Protein AF-A0A9E3BPP9-F1 (afdb_monomer)

Secondary structure (DSSP, 8-state):
-HHHHHHTS-HHHHTTTS-HHHHHHHHHHHHHHHHHB-TTSPBPP-S------S--SS--S-TTT----TT--HHHHHHHHHHH--HHHHHHHTS--HHHHHHHHHHSS--S---S----GGGG--BS-GGGGTHHHHSPTTTSEEEEEE--SS-TTTT-EEEEETTTTEEEEE-SSEEEEEE-S---SSS--TT--S-TT-EEEEETTEEEE-------STT-HHHHHHHHSGGGSS--HHHHTTGGGGGGS-TT--TT---EEEEEEETTEEEEEEEETTEEEEEEEEE-SSEEEEEEEEEETTEEE---PPPPP-SPP-SSTT-----

pLDDT: mean 88.98, std 11.05, range [37.66, 98.69]

Solvent-accessible surface area (backbone atoms only — not comparable to full-atom values): 17920 Å² total; per-residue (Å²): 106,71,67,34,60,45,48,56,46,60,62,90,70,30,55,86,76,55,52,74,66,55,56,58,48,52,51,51,50,38,51,48,53,58,68,46,34,39,93,80,54,37,41,69,62,67,38,52,48,77,66,82,63,91,73,72,93,72,58,45,76,39,81,88,77,56,45,62,63,56,35,48,53,39,60,60,32,23,36,46,29,29,54,59,70,41,68,67,47,37,60,72,35,55,63,87,48,72,44,21,52,51,32,36,65,44,32,76,57,64,70,97,62,77,79,86,83,72,78,58,73,33,53,75,50,69,35,70,55,78,72,60,55,48,63,73,76,70,52,62,90,83,26,56,26,76,49,76,46,83,43,83,72,70,51,41,58,57,81,53,47,47,34,38,37,68,70,69,6,40,38,35,44,34,24,92,43,29,37,38,37,37,31,31,27,44,78,59,96,61,99,56,53,51,53,59,46,51,42,51,61,16,47,33,33,28,52,76,78,39,77,76,36,72,56,27,30,36,31,44,56,86,91,38,56,69,58,24,50,50,42,32,26,19,50,23,24,44,17,51,28,65,50,40,76,55,46,53,70,11,61,76,49,55,96,42,38,53,56,86,50,59,60,25,42,67,44,24,35,54,91,60,34,39,25,33,36,34,55,52,97,80,26,42,35,37,41,38,37,39,53,42,50,38,32,41,37,39,37,32,38,30,36,43,93,93,40,81,41,71,23,55,72,56,36,66,53,79,59,63,47,11,71,23,68,79,35,63,55,80,132

Structure (mmCIF, N/CA/C/O backbone):
data_AF-A0A9E3BPP9-F1
#
_entry.id   AF-A0A9E3BPP9-F1
#
loop_
_atom_site.group_PDB
_atom_site.id
_atom_site.type_symbol
_atom_site.label_atom_id
_atom_site.label_alt_id
_atom_site.label_comp_id
_atom_site.label_asym_id
_atom_site.label_entity_id
_atom_site.label_seq_id
_atom_site.pdbx_PDB_ins_code
_atom_site.Cartn_x
_atom_site.Cartn_y
_atom_site.Cartn_z
_atom_site.occupancy
_atom_site.B_iso_or_equiv
_atom_site.auth_seq_id
_atom_site.auth_comp_id
_atom_site.auth_asym_id
_atom_site.auth_atom_id
_atom_site.pdbx_PDB_model_num
ATOM 1 N N . TYR A 1 1 ? -6.318 2.440 21.864 1.00 87.88 1 TYR A N 1
ATOM 2 C CA . TYR A 1 1 ? -6.508 2.085 23.291 1.00 87.88 1 TYR A CA 1
ATOM 3 C C . TYR A 1 1 ? -5.702 2.943 24.258 1.00 87.88 1 TYR A C 1
ATOM 5 O O . TYR A 1 1 ? -6.328 3.550 25.110 1.00 87.88 1 TYR A O 1
ATOM 13 N N . ALA A 1 2 ? -4.370 3.063 24.137 1.00 88.69 2 ALA A N 1
ATOM 14 C CA . ALA A 1 2 ? -3.557 3.876 25.062 1.00 88.69 2 ALA A CA 1
ATOM 15 C C . ALA A 1 2 ? -4.094 5.308 25.267 1.00 88.69 2 ALA A C 1
ATOM 17 O O . ALA A 1 2 ? -4.287 5.740 26.397 1.00 88.69 2 ALA A O 1
ATOM 18 N N . THR A 1 3 ? -4.451 6.002 24.181 1.00 90.00 3 THR A N 1
ATOM 19 C CA . THR A 1 3 ? -5.099 7.324 24.243 1.00 90.00 3 THR A CA 1
ATOM 20 C C . THR A 1 3 ? -6.398 7.315 25.050 1.00 90.00 3 THR A C 1
ATOM 22 O O . THR A 1 3 ? -6.611 8.213 25.853 1.00 90.00 3 THR A O 1
ATOM 25 N N . ALA A 1 4 ? -7.244 6.293 24.891 1.00 89.56 4 ALA A N 1
ATOM 26 C CA . ALA A 1 4 ? -8.496 6.179 25.638 1.00 89.56 4 ALA A CA 1
ATOM 27 C C . ALA A 1 4 ? -8.250 5.988 27.145 1.00 89.56 4 ALA A C 1
ATOM 29 O O . ALA A 1 4 ? -8.942 6.596 27.951 1.00 89.56 4 ALA A O 1
ATOM 30 N N . PHE A 1 5 ? -7.232 5.207 27.529 1.00 89.38 5 PHE A N 1
ATOM 31 C CA . PHE A 1 5 ? -6.844 5.058 28.937 1.00 89.38 5 PHE A CA 1
ATOM 32 C C . PHE A 1 5 ? -6.326 6.363 29.544 1.00 89.38 5 PHE A C 1
ATOM 34 O O . PHE A 1 5 ? -6.662 6.685 30.678 1.00 89.38 5 PHE A O 1
ATOM 41 N N . VAL A 1 6 ? -5.535 7.133 28.794 1.00 90.19 6 VAL A N 1
ATOM 42 C CA . VAL A 1 6 ? -5.046 8.443 29.249 1.00 90.19 6 VAL A CA 1
ATOM 43 C C . VAL A 1 6 ? -6.203 9.441 29.386 1.00 90.19 6 VAL A C 1
ATOM 45 O O . VAL A 1 6 ? -6.259 10.170 30.370 1.00 90.19 6 VAL A O 1
ATOM 48 N N . LEU A 1 7 ? -7.165 9.428 28.459 1.00 88.19 7 LEU A N 1
ATOM 49 C CA . LEU A 1 7 ? -8.373 10.260 28.523 1.00 88.19 7 LEU A CA 1
ATOM 50 C C . LEU A 1 7 ? -9.321 9.913 29.679 1.00 88.19 7 LEU A C 1
ATOM 52 O O . LEU A 1 7 ? -10.142 10.750 30.045 1.00 88.19 7 LEU A O 1
ATOM 56 N N . ALA A 1 8 ? -9.211 8.713 30.256 1.00 87.31 8 ALA A N 1
ATOM 57 C CA . ALA A 1 8 ? -9.957 8.336 31.456 1.00 87.31 8 ALA A CA 1
ATOM 58 C C . ALA A 1 8 ? -9.444 9.050 32.726 1.00 87.31 8 ALA A C 1
ATOM 60 O O . ALA A 1 8 ? -10.091 8.998 33.773 1.00 87.31 8 ALA A O 1
ATOM 61 N N . LEU A 1 9 ? -8.282 9.714 32.660 1.00 88.00 9 LEU A N 1
ATOM 62 C CA . LEU A 1 9 ? -7.768 10.566 33.732 1.00 88.00 9 LEU A CA 1
ATOM 63 C C . LEU A 1 9 ? -8.494 11.932 33.755 1.00 88.00 9 LEU A C 1
ATOM 65 O O . LEU A 1 9 ? -9.081 12.340 32.751 1.00 88.00 9 LEU A O 1
ATOM 69 N N . PRO A 1 10 ? -8.424 12.689 34.868 1.00 88.00 10 PRO A N 1
ATOM 70 C CA . PRO A 1 10 ? -8.864 14.087 34.896 1.00 88.00 10 PRO A CA 1
ATOM 71 C C . PRO A 1 10 ? -8.172 14.944 33.823 1.00 88.00 10 PRO A C 1
ATOM 73 O O . PRO A 1 10 ? -7.025 14.677 33.454 1.00 88.00 10 PRO A O 1
ATOM 76 N N . GLU A 1 11 ? -8.851 15.981 33.326 1.00 85.44 11 GLU A N 1
ATOM 77 C CA . GLU A 1 11 ? -8.380 16.807 32.199 1.00 85.44 11 GLU A CA 1
ATOM 78 C C . GLU A 1 11 ? -7.018 17.438 32.432 1.00 85.44 11 GLU A C 1
ATOM 80 O O . GLU A 1 11 ? -6.148 17.415 31.562 1.00 85.44 11 GLU A O 1
ATOM 85 N N . GLU A 1 12 ? -6.797 17.903 33.654 1.00 89.75 12 GLU A N 1
ATOM 86 C CA . GLU A 1 12 ? -5.573 18.564 34.084 1.00 89.75 12 GLU A CA 1
ATOM 87 C C . GLU A 1 12 ? -4.362 17.621 34.010 1.00 89.75 12 GLU A C 1
ATOM 89 O O . GLU A 1 12 ? -3.217 18.072 33.981 1.00 89.75 12 GLU A O 1
ATOM 94 N N . ARG A 1 13 ? -4.602 16.301 33.987 1.00 89.06 13 ARG A N 1
ATOM 95 C CA . ARG A 1 13 ? -3.567 15.267 33.878 1.00 89.06 13 ARG A CA 1
ATOM 96 C C . ARG A 1 13 ? -3.256 14.900 32.434 1.00 89.06 13 ARG A C 1
ATOM 98 O O . ARG A 1 13 ? -2.095 14.634 32.140 1.00 89.06 13 ARG A O 1
ATOM 105 N N . TRP A 1 14 ? -4.262 14.835 31.559 1.00 88.44 14 TRP A N 1
ATOM 106 C CA . TRP A 1 14 ? -4.052 14.357 30.190 1.00 88.44 14 TRP A CA 1
ATOM 107 C C . TRP A 1 14 ? -3.830 15.465 29.168 1.00 88.44 14 TRP A C 1
ATOM 109 O O . TRP A 1 14 ? -3.103 15.224 28.206 1.00 88.44 14 TRP A O 1
ATOM 119 N N . ALA A 1 15 ? -4.403 16.659 29.349 1.00 85.44 15 ALA A N 1
ATOM 120 C CA . ALA A 1 15 ? -4.298 17.740 28.366 1.00 85.44 15 ALA A CA 1
ATOM 121 C C . ALA A 1 15 ? -2.839 18.107 28.013 1.00 85.44 15 ALA A C 1
ATOM 123 O O . ALA A 1 15 ? -2.552 18.293 26.832 1.00 85.44 15 ALA A O 1
ATOM 124 N N . PRO A 1 16 ? -1.877 18.112 28.963 1.00 89.75 16 PRO A N 1
ATOM 125 C CA . PRO A 1 16 ? -0.465 18.334 28.637 1.00 89.75 16 PRO A CA 1
ATOM 126 C C . PRO A 1 16 ? 0.209 17.172 27.887 1.00 89.75 16 PRO A C 1
ATOM 128 O O . PRO A 1 16 ? 1.272 17.361 27.302 1.00 89.75 16 PRO A O 1
ATOM 131 N N . LEU A 1 17 ? -0.361 15.962 27.943 1.00 89.56 17 LEU A N 1
ATOM 132 C CA . LEU A 1 17 ? 0.211 14.741 27.361 1.00 89.56 17 LEU A CA 1
ATOM 133 C C . LEU A 1 17 ? -0.274 14.483 25.930 1.00 89.56 17 LEU A C 1
ATOM 135 O O . LEU A 1 17 ? 0.426 13.832 25.158 1.00 89.56 17 LEU A O 1
ATOM 139 N N . LEU A 1 18 ? -1.483 14.943 25.597 1.00 89.12 18 LEU A N 1
ATOM 140 C CA . LEU A 1 18 ? -2.158 14.667 24.329 1.00 89.12 18 LEU A CA 1
ATOM 141 C C . LEU A 1 18 ? -2.570 15.984 23.657 1.00 89.12 18 LEU A C 1
ATOM 143 O O . LEU A 1 18 ? -3.708 16.428 23.829 1.00 89.12 18 LEU A O 1
ATOM 147 N N . PRO A 1 19 ? -1.665 16.620 22.895 1.00 85.88 19 PRO A N 1
ATOM 148 C CA . PRO A 1 19 ? -1.984 17.855 22.191 1.00 85.88 19 PRO A CA 1
ATOM 149 C 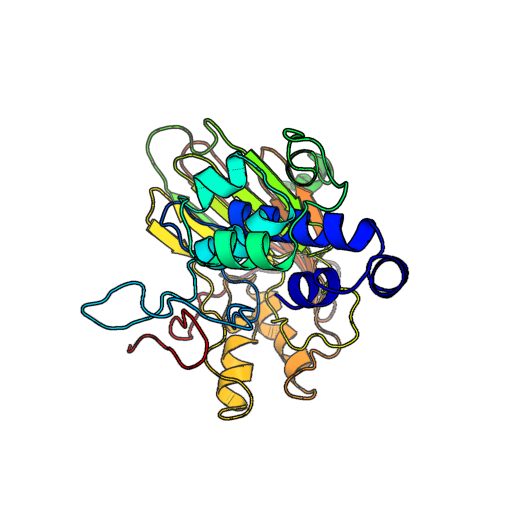C . PRO A 1 19 ? -3.010 17.602 21.062 1.00 85.88 19 PRO A C 1
ATOM 151 O O . PRO A 1 19 ? -3.153 16.461 20.613 1.00 85.88 19 PRO A O 1
ATOM 154 N N . PRO A 1 20 ? -3.732 18.624 20.565 1.00 82.12 20 PRO A N 1
ATOM 155 C CA . PRO A 1 20 ? -4.762 18.458 19.529 1.00 82.12 20 PRO A CA 1
ATOM 156 C C . PRO A 1 20 ? -4.296 17.701 18.272 1.00 82.12 20 PRO A C 1
ATOM 158 O O . PRO A 1 20 ? -5.045 16.912 17.690 1.00 82.12 20 PRO A O 1
ATOM 161 N N . GLU A 1 21 ? -3.037 17.879 17.880 1.00 84.69 21 GLU A N 1
ATOM 162 C CA . GLU A 1 21 ? -2.401 17.234 16.729 1.00 84.69 21 GLU A CA 1
ATOM 163 C C . GLU A 1 21 ? -2.373 15.705 16.857 1.00 84.69 21 GLU A C 1
ATOM 165 O O . GLU A 1 21 ? -2.438 15.002 15.844 1.00 84.69 21 GLU A O 1
ATOM 170 N N . HIS A 1 22 ? -2.336 15.186 18.091 1.00 87.44 22 HIS A N 1
ATOM 171 C CA . HIS A 1 22 ? -2.421 13.755 18.386 1.00 87.44 22 HIS A CA 1
ATOM 172 C C . HIS A 1 22 ? -3.741 13.167 17.881 1.00 87.44 22 HIS A C 1
ATOM 174 O O . HIS A 1 22 ? -3.757 12.139 17.205 1.00 87.44 22 HIS A O 1
ATOM 180 N N . PHE A 1 23 ? -4.862 13.841 18.147 1.00 85.31 23 PHE A N 1
ATOM 181 C CA . PHE A 1 23 ? -6.183 13.391 17.702 1.00 85.31 23 PHE A CA 1
ATOM 182 C C . PHE A 1 23 ? -6.334 13.488 16.183 1.00 85.31 23 PHE A C 1
ATOM 184 O O . PHE A 1 23 ? -6.826 12.549 15.561 1.00 85.31 23 PHE A O 1
ATOM 191 N N . ALA A 1 24 ? -5.810 14.555 15.572 1.00 84.19 24 ALA A N 1
ATOM 192 C CA . ALA A 1 24 ? -5.760 14.682 14.115 1.00 84.19 24 ALA A CA 1
ATOM 193 C C . ALA A 1 24 ? -4.885 13.594 13.457 1.00 84.19 24 ALA A C 1
ATOM 195 O O . ALA A 1 24 ? -5.100 13.210 12.307 1.00 84.19 24 ALA A O 1
ATOM 196 N N . GLN A 1 25 ? -3.863 13.083 14.149 1.00 86.94 25 GLN A N 1
ATOM 197 C CA . GLN A 1 25 ? -3.091 11.934 13.679 1.00 86.94 25 GLN A CA 1
ATOM 198 C C . GLN A 1 25 ? -3.889 10.629 13.785 1.00 86.94 25 GLN A C 1
ATOM 200 O O . GLN A 1 25 ? -3.907 9.872 12.818 1.00 86.94 25 GLN A O 1
ATOM 205 N N . LEU A 1 26 ? -4.590 10.388 14.898 1.00 89.12 26 LEU A N 1
ATOM 206 C CA . LEU A 1 26 ? -5.455 9.211 15.062 1.00 89.12 26 LEU A CA 1
ATOM 207 C C . LEU A 1 26 ? -6.587 9.165 14.029 1.00 89.12 26 LEU A C 1
ATOM 209 O O . LEU A 1 26 ? -6.892 8.102 13.491 1.00 89.12 26 LEU A O 1
ATOM 213 N N . GLU A 1 27 ? -7.178 10.314 13.714 1.00 87.81 27 GLU A N 1
ATOM 214 C CA . GLU A 1 27 ? -8.174 10.424 12.652 1.00 87.81 27 GLU A CA 1
ATOM 215 C C . GLU A 1 27 ? -7.579 10.049 11.288 1.00 87.81 27 GLU A C 1
ATOM 217 O O . GLU A 1 27 ? -8.109 9.181 10.597 1.00 87.81 27 GLU A O 1
ATOM 222 N N . ARG A 1 28 ? -6.412 10.609 10.939 1.00 87.94 28 ARG A N 1
ATOM 223 C CA . ARG A 1 28 ? -5.696 10.261 9.698 1.00 87.94 28 ARG A CA 1
ATOM 224 C C . ARG A 1 28 ? -5.299 8.786 9.628 1.00 87.94 28 ARG A C 1
ATOM 226 O O . ARG A 1 28 ? -5.265 8.228 8.534 1.00 87.94 28 ARG A O 1
ATOM 233 N N . MET A 1 29 ? -5.010 8.148 10.764 1.00 90.50 29 MET A N 1
ATOM 234 C CA . MET A 1 29 ? -4.764 6.703 10.825 1.00 90.50 29 MET A CA 1
ATOM 235 C C . MET A 1 29 ? -6.021 5.905 10.458 1.00 90.50 29 MET A C 1
ATOM 237 O O . MET A 1 29 ? -5.920 4.957 9.683 1.00 90.50 29 MET A O 1
ATOM 241 N N . ALA A 1 30 ? -7.197 6.300 10.960 1.00 91.81 30 ALA A N 1
ATOM 242 C CA . ALA A 1 30 ? -8.461 5.655 10.599 1.00 91.81 30 ALA A CA 1
ATOM 243 C C . ALA A 1 30 ? -8.764 5.830 9.104 1.00 91.81 30 ALA A C 1
ATOM 245 O O . ALA A 1 30 ? -9.095 4.862 8.424 1.00 91.81 30 ALA A O 1
ATOM 246 N N . GLU A 1 31 ? -8.581 7.043 8.578 1.00 92.50 31 GLU A N 1
ATOM 247 C CA . GLU A 1 31 ? -8.741 7.328 7.149 1.00 92.50 31 GLU A CA 1
ATOM 248 C C . GLU A 1 31 ? -7.800 6.484 6.288 1.00 92.50 31 GLU A C 1
ATOM 250 O O . GLU A 1 31 ? -8.242 5.888 5.309 1.00 92.50 31 GLU A O 1
ATOM 255 N N . LEU A 1 32 ? -6.518 6.391 6.662 1.00 93.25 32 LEU A N 1
ATOM 256 C CA . LEU A 1 32 ? -5.551 5.550 5.959 1.00 93.25 32 LEU A CA 1
ATOM 257 C C . LEU A 1 32 ? -6.037 4.103 5.896 1.00 93.25 32 LEU A C 1
ATOM 259 O O . LEU A 1 32 ? -6.110 3.562 4.798 1.00 93.25 32 LEU A O 1
ATOM 263 N N . MET A 1 33 ? -6.435 3.514 7.031 1.00 94.31 33 MET A N 1
ATOM 264 C CA . MET A 1 33 ? -6.959 2.143 7.086 1.00 94.31 33 MET A CA 1
ATOM 265 C C . MET A 1 33 ? -8.157 1.948 6.148 1.00 94.31 33 MET A C 1
ATOM 267 O O . MET A 1 33 ? -8.190 0.977 5.393 1.00 94.31 33 MET A O 1
ATOM 271 N N . VAL A 1 34 ? -9.109 2.886 6.132 1.00 94.62 34 VAL A N 1
ATOM 272 C CA . VAL A 1 34 ? -10.255 2.848 5.207 1.00 94.62 34 VAL A CA 1
ATOM 273 C C . VAL A 1 34 ? -9.789 2.904 3.754 1.00 94.62 34 VAL A C 1
ATOM 275 O O . VAL A 1 34 ? -10.240 2.108 2.927 1.00 94.62 34 VAL A O 1
ATOM 278 N N . HIS A 1 35 ? -8.883 3.827 3.425 1.00 95.38 35 HIS A N 1
ATOM 279 C CA . HIS A 1 35 ? -8.442 4.049 2.053 1.00 95.38 35 HIS A CA 1
ATOM 280 C C . HIS A 1 35 ? -7.623 2.884 1.510 1.00 95.38 35 HIS A C 1
ATOM 282 O O . HIS A 1 35 ? -7.839 2.527 0.356 1.00 95.38 35 HIS A O 1
ATOM 288 N N . VAL A 1 36 ? -6.784 2.240 2.324 1.00 95.12 36 VAL A N 1
ATOM 289 C CA . VAL A 1 36 ? -5.995 1.064 1.913 1.00 95.12 36 VAL A CA 1
ATOM 290 C C . VAL A 1 36 ? -6.775 -0.252 1.971 1.00 95.12 36 VAL A C 1
ATOM 292 O O . VAL A 1 36 ? -6.245 -1.295 1.600 1.00 95.12 36 VAL A O 1
ATOM 295 N N . THR A 1 37 ? -8.032 -0.232 2.421 1.00 95.00 37 THR A N 1
ATOM 296 C CA . THR A 1 37 ? -8.889 -1.423 2.413 1.00 95.00 37 THR A CA 1
ATOM 297 C C . THR A 1 37 ? -9.403 -1.711 1.009 1.00 95.00 37 THR A C 1
ATOM 299 O O . THR A 1 37 ? -10.113 -0.897 0.411 1.00 95.00 37 THR A O 1
ATOM 302 N N . ARG A 1 38 ? -9.067 -2.893 0.493 1.00 93.69 38 ARG A N 1
ATOM 303 C CA . ARG A 1 38 ? -9.512 -3.403 -0.806 1.00 93.69 38 ARG A CA 1
ATOM 304 C C . ARG A 1 38 ? -11.020 -3.713 -0.769 1.00 93.69 38 ARG A C 1
ATOM 306 O O . ARG A 1 38 ? -11.577 -3.898 0.315 1.00 93.69 38 ARG A O 1
ATOM 313 N N . PRO A 1 39 ? -11.709 -3.837 -1.920 1.00 87.00 39 PRO A N 1
ATOM 314 C CA . PRO A 1 39 ? -13.137 -4.181 -1.955 1.00 87.00 39 PRO A CA 1
ATOM 315 C C . PRO A 1 39 ? -13.510 -5.461 -1.185 1.00 87.00 39 PRO A C 1
ATOM 317 O O . PRO A 1 39 ? -14.603 -5.541 -0.634 1.00 87.00 39 PRO A O 1
ATOM 320 N N . GLY A 1 40 ? -12.592 -6.430 -1.084 1.00 85.38 40 GLY A N 1
ATOM 321 C CA . GLY A 1 40 ? -12.771 -7.656 -0.294 1.00 85.38 40 GLY A CA 1
ATOM 322 C C . GLY A 1 40 ? -12.723 -7.468 1.231 1.00 85.38 40 GLY A C 1
ATOM 323 O O . GLY A 1 40 ? -12.830 -8.447 1.961 1.00 85.38 40 GLY A O 1
ATOM 324 N N . GLY A 1 41 ? -12.537 -6.241 1.730 1.00 90.12 41 GLY A N 1
ATOM 325 C CA . GLY A 1 41 ? -12.511 -5.919 3.162 1.00 90.12 41 GLY A CA 1
ATOM 326 C C . GLY A 1 41 ? -11.157 -6.116 3.849 1.00 90.12 41 GLY A C 1
ATOM 327 O O . GLY A 1 41 ? -11.021 -5.756 5.016 1.00 90.12 41 GLY A O 1
ATOM 328 N N . ARG A 1 42 ? -10.156 -6.639 3.131 1.00 92.19 42 ARG A N 1
ATOM 329 C CA . ARG A 1 42 ? -8.771 -6.761 3.602 1.00 92.19 42 ARG A CA 1
ATOM 330 C C . ARG A 1 42 ? -7.939 -5.553 3.188 1.00 92.19 42 ARG A C 1
ATOM 332 O O . ARG A 1 42 ? -8.070 -5.065 2.066 1.00 92.19 42 ARG A O 1
ATOM 339 N N . MET A 1 43 ? -7.092 -5.067 4.084 1.00 93.81 43 MET A N 1
ATOM 340 C CA . MET A 1 43 ? -6.142 -3.995 3.800 1.00 93.81 43 MET A CA 1
ATOM 341 C C . MET A 1 43 ? -4.983 -4.467 2.925 1.00 93.81 43 MET A C 1
ATOM 343 O O . MET A 1 43 ? -4.545 -5.613 3.021 1.00 93.81 43 MET A O 1
ATOM 347 N N . ALA A 1 44 ? -4.483 -3.550 2.101 1.00 93.88 44 ALA A N 1
ATOM 348 C CA . ALA A 1 44 ? -3.162 -3.654 1.503 1.00 93.88 44 ALA A CA 1
ATOM 349 C C . ALA A 1 44 ? -2.083 -3.827 2.578 1.00 93.88 44 ALA A C 1
ATOM 351 O O . ALA A 1 44 ? -2.184 -3.221 3.651 1.00 93.88 44 ALA A O 1
ATOM 352 N N . GLN A 1 45 ? -1.055 -4.626 2.290 1.00 92.44 45 GLN A N 1
ATOM 353 C CA . GLN A 1 45 ? 0.100 -4.758 3.172 1.00 92.44 45 GLN A CA 1
ATOM 354 C C . GLN A 1 45 ? 1.199 -3.799 2.711 1.00 92.44 45 GLN A C 1
ATOM 356 O O . GLN A 1 45 ? 1.425 -3.604 1.520 1.00 92.44 45 GLN A O 1
ATOM 361 N N . VAL A 1 46 ? 1.845 -3.146 3.674 1.00 90.31 46 VAL A N 1
ATOM 362 C CA . VAL A 1 46 ? 2.975 -2.243 3.442 1.00 90.31 46 VAL A CA 1
ATOM 363 C C . VAL A 1 46 ? 3.968 -2.488 4.557 1.00 90.31 46 VAL A C 1
ATOM 365 O O . VAL A 1 46 ? 3.639 -2.252 5.721 1.00 90.31 46 VAL A O 1
ATOM 368 N N . GLY A 1 47 ? 5.167 -2.939 4.198 1.00 89.50 47 GLY A N 1
ATOM 369 C CA . GLY A 1 47 ? 6.145 -3.404 5.168 1.00 89.50 47 GLY A CA 1
ATOM 370 C C . GLY A 1 47 ? 5.550 -4.420 6.143 1.00 89.50 47 GLY A C 1
ATOM 371 O O . GLY A 1 47 ? 4.848 -5.355 5.750 1.00 89.50 47 GLY A O 1
ATOM 372 N N . ASP A 1 48 ? 5.810 -4.203 7.430 1.00 88.38 48 ASP A N 1
ATOM 373 C CA . ASP A 1 48 ? 5.368 -5.123 8.459 1.00 88.38 48 ASP A CA 1
ATOM 374 C C . ASP A 1 48 ? 3.884 -4.968 8.849 1.00 88.38 48 ASP A C 1
ATOM 376 O O . ASP A 1 48 ? 3.425 -3.865 9.153 1.00 88.38 48 ASP A O 1
ATOM 380 N N . ASN A 1 49 ? 3.152 -6.087 8.952 1.00 84.38 49 ASN A N 1
ATOM 381 C CA . ASN A 1 49 ? 1.789 -6.112 9.498 1.00 84.38 49 ASN A CA 1
ATOM 382 C C . ASN A 1 49 ? 1.657 -7.026 10.728 1.00 84.38 49 ASN A C 1
ATOM 384 O O . ASN A 1 49 ? 1.492 -8.245 10.636 1.00 84.38 49 ASN A O 1
ATOM 388 N N . ASP A 1 50 ? 1.652 -6.402 11.902 1.00 77.69 50 ASP A N 1
ATOM 389 C CA . ASP A 1 50 ? 1.410 -7.035 13.200 1.00 77.69 50 ASP A CA 1
ATOM 390 C C . ASP A 1 50 ? 0.025 -6.693 13.783 1.00 77.69 50 ASP A C 1
ATOM 392 O O . ASP A 1 50 ? -0.231 -6.891 14.975 1.00 77.69 50 ASP A O 1
ATOM 396 N N . SER A 1 51 ? -0.896 -6.201 12.944 1.00 76.75 51 SER A N 1
ATOM 397 C CA . SER A 1 51 ? -2.215 -5.629 13.260 1.00 76.75 51 SER A CA 1
ATOM 398 C C . SER A 1 51 ? -2.211 -4.324 14.072 1.00 76.75 51 SER A C 1
ATOM 400 O O . SER A 1 51 ? -3.238 -3.644 14.114 1.00 76.75 51 SER A O 1
ATOM 402 N N . GLY A 1 52 ? -1.118 -3.973 14.764 1.00 76.25 52 GLY A N 1
ATOM 403 C CA . GLY A 1 52 ? -1.047 -2.818 15.670 1.00 76.25 52 GLY A CA 1
ATOM 404 C C . GLY A 1 52 ? -2.055 -2.829 16.837 1.00 76.25 52 GLY A C 1
ATOM 405 O O . GLY A 1 52 ? -2.190 -1.834 17.558 1.00 76.25 52 GLY A O 1
ATOM 406 N N . ARG A 1 53 ? -2.802 -3.926 17.041 1.00 80.06 53 ARG A N 1
ATOM 407 C CA . ARG A 1 53 ? -3.862 -4.024 18.055 1.00 80.06 53 ARG A CA 1
ATOM 408 C C . ARG A 1 53 ? -3.287 -4.427 19.408 1.00 80.06 53 ARG A C 1
ATOM 410 O O . ARG A 1 53 ? -2.949 -5.584 19.626 1.00 80.06 53 ARG A O 1
ATOM 417 N N . PHE A 1 54 ? -3.264 -3.478 20.346 1.00 76.25 54 PHE A N 1
ATOM 418 C CA . PHE A 1 54 ? -2.852 -3.733 21.734 1.00 76.25 54 PHE A CA 1
ATOM 419 C C . PHE A 1 54 ? -3.783 -4.707 22.476 1.00 76.25 54 PHE A C 1
ATOM 421 O O . PHE A 1 54 ? -3.318 -5.552 23.232 1.00 76.25 54 PHE A O 1
ATOM 428 N N . LEU A 1 55 ? -5.098 -4.590 22.264 1.00 80.31 55 LEU A N 1
ATOM 429 C CA . LEU A 1 55 ? -6.114 -5.437 22.886 1.00 80.31 55 LEU A CA 1
ATOM 430 C C . LEU A 1 55 ? -7.073 -5.944 21.806 1.00 80.31 55 LEU A C 1
ATOM 432 O O . LEU A 1 55 ? -7.607 -5.144 21.041 1.00 80.31 55 LEU A O 1
ATOM 436 N N . LYS A 1 56 ? -7.294 -7.261 21.756 1.00 83.75 56 LYS A N 1
ATOM 437 C CA . LYS A 1 56 ? -8.253 -7.913 20.853 1.00 83.75 56 LYS A CA 1
ATOM 438 C C . LYS A 1 56 ? -9.420 -8.435 21.688 1.00 83.75 56 LYS A C 1
ATOM 440 O O . LYS A 1 56 ? -9.273 -9.432 22.387 1.00 83.75 56 LYS A O 1
ATOM 445 N N . LEU A 1 57 ? -10.546 -7.723 21.659 1.00 83.44 57 LEU A N 1
ATOM 446 C CA . LEU A 1 57 ? -11.729 -8.047 22.470 1.00 83.44 57 LEU A CA 1
ATOM 447 C C . LEU A 1 57 ? -12.512 -9.221 21.880 1.00 83.44 57 LEU A C 1
ATOM 449 O O . LEU A 1 57 ? -12.984 -10.081 22.619 1.00 83.44 57 LEU A O 1
ATOM 453 N N . LEU A 1 58 ? -12.599 -9.266 20.549 1.00 79.38 58 LEU A N 1
ATOM 454 C CA . LEU A 1 58 ? -13.208 -10.345 19.777 1.00 79.38 58 LEU A CA 1
ATOM 455 C C . LEU A 1 58 ? -12.203 -10.852 18.721 1.00 79.38 58 LEU A C 1
ATOM 457 O O . LEU A 1 58 ? -12.299 -10.482 17.553 1.00 79.38 58 LEU A O 1
ATOM 461 N N . PRO A 1 59 ? -11.187 -11.643 19.123 1.00 67.50 59 PRO A N 1
ATOM 462 C CA . PRO A 1 59 ? -10.126 -12.082 18.216 1.00 67.50 59 PRO A CA 1
ATOM 463 C C . PRO A 1 59 ? -10.595 -12.963 17.039 1.00 67.50 59 PRO A C 1
ATOM 465 O O . PRO A 1 59 ? -10.171 -12.689 15.914 1.00 67.50 59 PRO A O 1
ATOM 468 N N . PRO A 1 60 ? -11.444 -13.995 17.231 1.00 67.31 60 PRO A N 1
ATOM 469 C CA . PRO A 1 60 ? -11.922 -14.801 16.118 1.00 67.31 60 PRO A CA 1
ATOM 470 C C . PRO A 1 60 ? -13.056 -14.086 15.383 1.00 67.31 60 PRO A C 1
ATOM 472 O O . PRO A 1 60 ? -14.072 -13.718 15.975 1.00 67.31 60 PRO A O 1
ATOM 475 N N . ARG A 1 61 ? -12.893 -13.925 14.069 1.00 67.00 61 ARG A N 1
ATOM 476 C CA . ARG A 1 61 ? -13.964 -13.438 13.184 1.00 67.00 61 ARG A CA 1
ATOM 477 C C . ARG A 1 61 ? -14.891 -14.561 12.755 1.00 67.00 61 ARG A C 1
ATOM 479 O O . ARG A 1 61 ? -16.090 -14.351 12.597 1.00 67.00 61 ARG A O 1
ATOM 486 N N . ASP A 1 62 ? -14.318 -15.741 12.586 1.00 70.94 62 ASP A N 1
ATOM 487 C CA . ASP A 1 62 ? -15.030 -16.962 12.286 1.00 70.94 62 ASP A CA 1
ATOM 488 C C . ASP A 1 62 ? -15.047 -17.834 13.542 1.00 70.94 62 ASP A C 1
ATOM 490 O O . ASP A 1 62 ? -14.024 -18.358 13.975 1.00 70.94 62 ASP A O 1
ATOM 494 N N . LEU A 1 63 ? -16.225 -17.972 14.148 1.00 75.38 63 LEU A N 1
ATOM 495 C CA . LEU A 1 63 ? -16.402 -18.783 15.352 1.00 75.38 63 LEU A CA 1
ATOM 496 C C . LEU A 1 63 ? -16.265 -20.289 15.079 1.00 75.38 63 LEU A C 1
ATOM 498 O O . LEU A 1 63 ? -16.146 -21.057 16.030 1.00 75.38 63 LEU A O 1
ATOM 502 N N . SER A 1 64 ? -16.281 -20.714 13.811 1.00 76.75 64 SER A N 1
ATOM 503 C CA . SER A 1 64 ? -16.112 -22.118 13.434 1.00 76.75 64 SER A CA 1
ATOM 504 C C . SER A 1 64 ? -14.643 -22.539 13.368 1.00 76.75 64 SER A C 1
ATOM 506 O O . SER A 1 64 ? -14.309 -23.648 13.779 1.00 76.75 64 SER A O 1
ATOM 508 N N . THR A 1 65 ? -13.759 -21.648 12.914 1.00 79.31 65 THR A N 1
ATOM 509 C CA . THR A 1 65 ? -12.309 -21.896 12.829 1.00 79.31 65 THR A CA 1
ATOM 510 C C . THR A 1 65 ? -11.533 -21.266 13.982 1.00 79.31 65 THR A C 1
ATOM 512 O O . THR A 1 65 ? -10.390 -21.636 14.238 1.00 79.31 65 THR A O 1
ATOM 515 N N . LEU A 1 66 ? -12.159 -20.324 14.696 1.00 80.50 66 LE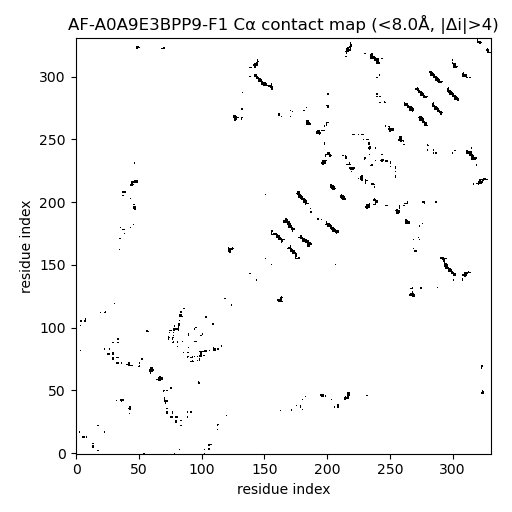U A N 1
ATOM 516 C CA . LEU A 1 66 ? -11.534 -19.452 15.691 1.00 80.50 66 LEU A CA 1
ATOM 517 C C . LEU A 1 66 ? -10.339 -18.668 15.133 1.00 80.50 66 LEU A C 1
ATOM 519 O O . LEU A 1 66 ? -9.483 -18.198 15.886 1.00 80.50 66 LEU A O 1
ATOM 523 N N . GLU A 1 67 ? -10.287 -18.499 13.811 1.00 80.62 67 GLU A N 1
ATOM 524 C CA . GLU A 1 67 ? -9.214 -17.772 13.164 1.00 80.62 67 GLU A CA 1
ATOM 525 C C . GLU A 1 67 ? -9.472 -16.265 13.137 1.00 80.62 67 GLU A C 1
ATOM 527 O O . GLU A 1 67 ? -10.573 -15.761 12.887 1.00 80.62 67 GLU A O 1
ATOM 532 N N . GLU A 1 68 ? -8.393 -15.529 13.377 1.00 82.25 68 GLU A N 1
ATOM 533 C CA . GLU A 1 68 ? -8.320 -14.094 13.155 1.00 82.25 68 GLU A CA 1
ATOM 534 C C . GLU A 1 68 ? -7.975 -13.789 11.689 1.00 82.25 68 GLU A C 1
ATOM 536 O O . GLU A 1 68 ? -7.034 -14.374 11.130 1.00 82.25 68 GLU A O 1
ATOM 541 N N . ASP A 1 69 ? -8.682 -12.814 11.111 1.00 87.31 69 ASP A N 1
ATOM 542 C CA . ASP A 1 69 ? -8.277 -12.133 9.880 1.00 87.31 69 ASP A CA 1
ATOM 543 C C . ASP A 1 69 ? -7.475 -10.873 10.238 1.00 87.31 69 ASP A C 1
ATOM 545 O O . ASP A 1 69 ? -8.027 -9.854 10.654 1.00 87.31 69 ASP A O 1
ATOM 549 N N . PHE A 1 70 ? -6.152 -10.969 10.120 1.00 88.38 70 PHE A N 1
ATOM 550 C CA . PHE A 1 70 ? -5.207 -9.910 10.489 1.00 88.38 70 PHE A CA 1
ATOM 551 C C . PHE A 1 70 ? -5.250 -8.714 9.534 1.00 88.38 70 PHE A C 1
ATOM 553 O O . PHE A 1 70 ? -4.785 -7.632 9.891 1.00 88.38 70 PHE A O 1
ATOM 560 N N . LEU A 1 71 ? -5.811 -8.901 8.336 1.00 91.31 71 LEU A N 1
ATOM 561 C CA . LEU A 1 71 ? -5.931 -7.855 7.330 1.00 91.31 71 LEU A CA 1
ATOM 562 C C . LEU A 1 71 ? -7.280 -7.138 7.393 1.00 91.31 71 LEU A C 1
ATOM 564 O O . LEU A 1 71 ? -7.503 -6.237 6.596 1.00 91.31 71 LEU A O 1
ATOM 568 N N . ASP A 1 72 ? -8.188 -7.506 8.299 1.00 91.38 72 ASP A N 1
ATOM 569 C CA . ASP A 1 72 ? -9.454 -6.796 8.498 1.00 91.38 72 ASP A CA 1
ATOM 570 C C . ASP A 1 72 ? -9.271 -5.640 9.501 1.00 91.38 72 ASP A C 1
ATOM 572 O O . ASP A 1 72 ? -9.165 -5.876 10.711 1.00 91.38 72 ASP A O 1
ATOM 576 N N . PRO A 1 73 ? -9.285 -4.369 9.055 1.00 92.50 73 PRO A N 1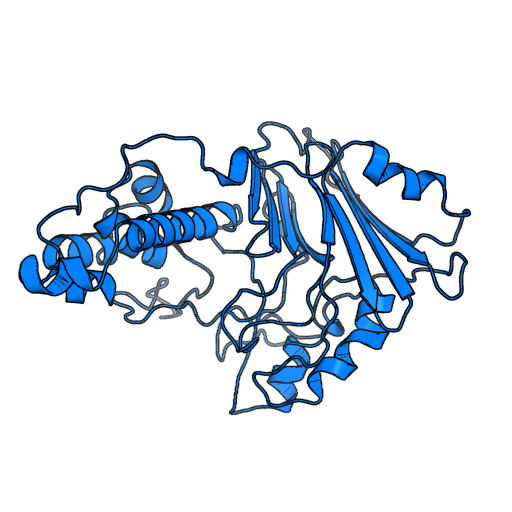
ATOM 577 C CA . PRO A 1 73 ? -9.016 -3.246 9.939 1.00 92.50 73 PRO A CA 1
ATOM 578 C C . PRO A 1 73 ? -10.268 -2.746 10.669 1.00 92.50 73 PRO A C 1
ATOM 580 O O . PRO A 1 73 ? -10.170 -1.782 11.428 1.00 92.50 73 PRO A O 1
ATOM 583 N N . ARG A 1 74 ? -11.455 -3.338 10.459 1.00 92.62 74 ARG A N 1
ATOM 584 C CA . ARG A 1 74 ? -12.727 -2.771 10.954 1.00 92.62 74 ARG A CA 1
ATOM 585 C C . ARG A 1 74 ? -12.772 -2.615 12.471 1.00 92.62 74 ARG A C 1
ATOM 587 O O . ARG A 1 74 ? -13.351 -1.646 12.948 1.00 92.62 74 ARG A O 1
ATOM 594 N N . ASP A 1 75 ? -12.129 -3.507 13.222 1.00 91.38 75 ASP A N 1
ATOM 595 C CA . ASP A 1 75 ? -12.064 -3.400 14.689 1.00 91.38 75 ASP A CA 1
ATOM 596 C C . ASP A 1 75 ? -11.138 -2.248 15.120 1.00 91.38 75 ASP A C 1
ATOM 598 O O . ASP A 1 75 ? -11.449 -1.502 16.048 1.00 91.38 75 ASP A O 1
ATOM 602 N N . SER A 1 76 ? -10.027 -2.044 14.404 1.00 92.12 76 SER A N 1
ATOM 603 C CA . SER A 1 76 ? -9.123 -0.907 14.621 1.00 92.12 76 SER A CA 1
ATOM 604 C C . SER A 1 76 ? -9.802 0.419 14.270 1.00 92.12 76 SER A C 1
ATOM 606 O O . SER A 1 76 ? -9.718 1.375 15.044 1.00 92.12 76 SER A O 1
ATOM 608 N N . VAL A 1 77 ? -10.533 0.470 13.150 1.00 93.88 77 VAL A N 1
ATOM 609 C CA . VAL A 1 77 ? -11.322 1.646 12.755 1.00 93.88 77 VAL A CA 1
ATOM 610 C C . VAL A 1 77 ? -12.437 1.918 13.763 1.00 93.88 77 VAL A C 1
ATOM 612 O O . VAL A 1 77 ? -12.614 3.067 14.148 1.00 93.88 77 VAL A O 1
ATOM 615 N N . ALA A 1 78 ? -13.130 0.894 14.268 1.00 93.19 78 ALA A N 1
ATOM 616 C CA . ALA A 1 78 ? -14.129 1.043 15.328 1.00 93.19 78 ALA A CA 1
ATOM 617 C C . ALA A 1 78 ? -13.534 1.609 16.627 1.00 93.19 78 ALA A C 1
ATOM 619 O O . ALA A 1 78 ? -14.069 2.563 17.195 1.00 93.19 78 ALA A O 1
ATOM 620 N N . ALA A 1 79 ? -12.382 1.093 17.068 1.00 92.44 79 ALA A N 1
ATOM 621 C CA . ALA A 1 79 ? -11.686 1.618 18.241 1.00 92.44 79 ALA A CA 1
ATOM 622 C C . ALA A 1 79 ? -11.306 3.102 18.068 1.00 92.44 79 ALA A C 1
ATOM 624 O O . ALA A 1 79 ? -11.475 3.896 18.994 1.00 92.44 79 ALA A O 1
ATOM 625 N N . LEU A 1 80 ? -10.810 3.494 16.889 1.00 92.00 80 LEU A N 1
ATOM 626 C CA . LEU A 1 80 ? -10.515 4.896 16.569 1.00 92.00 80 LEU A CA 1
ATOM 627 C C . LEU A 1 80 ? -11.799 5.734 16.509 1.00 92.00 80 LEU A C 1
ATOM 629 O O . LEU A 1 80 ? -11.839 6.844 17.042 1.00 92.00 80 LEU A O 1
ATOM 633 N N . ASN A 1 81 ? -12.873 5.188 15.939 1.00 91.19 81 ASN A N 1
ATOM 634 C CA . ASN A 1 81 ? -14.155 5.869 15.826 1.00 91.19 81 ASN A CA 1
ATOM 635 C C . ASN A 1 81 ? -14.848 6.091 17.176 1.00 91.19 81 ASN A C 1
ATOM 637 O O . ASN A 1 81 ? -15.588 7.061 17.338 1.00 91.19 81 ASN A O 1
ATOM 641 N N . GLY A 1 82 ? -14.564 5.265 18.185 1.00 90.44 82 GLY A N 1
ATOM 642 C CA . GLY A 1 82 ? -14.975 5.541 19.562 1.00 90.44 82 GLY A CA 1
ATOM 643 C C . GLY A 1 82 ? -14.457 6.890 20.089 1.00 90.44 82 GLY A C 1
ATOM 644 O O . GLY A 1 82 ? -15.137 7.524 20.899 1.00 90.44 82 GLY A O 1
ATOM 645 N N . LEU A 1 83 ? -13.301 7.356 19.587 1.00 88.00 83 LEU A N 1
ATOM 646 C CA . LEU A 1 83 ? -12.712 8.660 19.914 1.00 88.00 83 LEU A CA 1
ATOM 647 C C . LEU A 1 83 ? -13.292 9.793 19.057 1.00 88.00 83 LEU A C 1
ATOM 649 O O . LEU A 1 83 ? -13.713 10.805 19.613 1.00 88.00 83 LEU A O 1
ATOM 653 N N . VAL A 1 84 ? -13.305 9.626 17.728 1.00 85.94 84 VAL A N 1
ATOM 654 C CA . VAL A 1 84 ? -13.610 10.718 16.773 1.00 85.94 84 VAL A CA 1
ATOM 655 C C . VAL A 1 84 ? -15.085 10.812 16.363 1.00 85.94 84 VAL A C 1
ATOM 657 O O . VAL A 1 84 ? -15.527 11.855 15.900 1.00 85.94 84 VAL A O 1
ATOM 660 N N . ARG A 1 85 ? -15.871 9.746 16.567 1.00 86.75 85 ARG A N 1
ATOM 661 C CA . ARG A 1 85 ? -17.337 9.690 16.392 1.00 86.75 85 ARG A CA 1
ATOM 662 C C . ARG A 1 85 ? -17.847 10.139 15.014 1.00 86.75 85 ARG A C 1
ATOM 664 O O . ARG A 1 85 ? -18.837 10.860 14.904 1.00 86.75 85 ARG A O 1
ATOM 671 N N . ARG A 1 86 ? -17.202 9.656 13.956 1.00 87.00 86 ARG A N 1
ATOM 672 C CA . ARG A 1 86 ? -17.540 9.909 12.554 1.00 87.00 86 ARG A CA 1
ATOM 673 C C . ARG A 1 86 ? -18.516 8.868 11.995 1.00 87.00 86 ARG A C 1
ATOM 675 O O . ARG A 1 86 ? -18.357 7.663 12.197 1.00 87.00 86 ARG A O 1
ATOM 682 N N . ALA A 1 87 ? -19.524 9.336 11.260 1.00 89.06 87 ALA A N 1
ATOM 683 C CA . ALA A 1 87 ? -20.562 8.477 10.684 1.00 89.06 87 ALA A CA 1
ATOM 684 C C . ALA A 1 87 ? -20.034 7.583 9.549 1.00 89.06 87 ALA A C 1
ATOM 686 O O . ALA A 1 87 ? -20.432 6.427 9.439 1.00 89.06 87 ALA A O 1
ATOM 687 N N . ASP A 1 88 ? -19.109 8.087 8.731 1.00 89.81 88 ASP A N 1
ATOM 688 C CA . ASP A 1 88 ? -18.486 7.326 7.647 1.00 89.81 88 ASP A CA 1
ATOM 689 C C . ASP A 1 88 ? -17.578 6.206 8.180 1.00 89.81 88 ASP A C 1
ATOM 691 O O . ASP A 1 88 ? -17.628 5.083 7.679 1.00 89.81 88 ASP A O 1
ATOM 695 N N . LEU A 1 89 ? -16.825 6.465 9.255 1.00 92.00 89 LEU A N 1
ATOM 696 C CA . LEU A 1 89 ? -16.028 5.438 9.935 1.00 92.00 89 LEU A CA 1
ATOM 697 C C . LEU A 1 89 ? -16.912 4.391 10.632 1.00 92.00 89 LEU A C 1
ATOM 699 O O . LEU A 1 89 ? -16.593 3.204 10.583 1.00 92.00 89 LEU A O 1
ATOM 703 N N . ALA A 1 90 ? -18.040 4.804 11.227 1.00 92.12 90 ALA A N 1
ATOM 704 C CA . ALA A 1 90 ? -19.026 3.881 11.797 1.00 92.12 90 ALA A CA 1
ATOM 705 C C . ALA A 1 90 ? -19.626 2.960 10.722 1.00 92.12 90 ALA A C 1
ATOM 707 O O . ALA A 1 90 ? -19.750 1.752 10.935 1.00 92.12 90 ALA A O 1
ATOM 708 N N . ALA A 1 91 ? -19.962 3.520 9.554 1.00 93.12 91 ALA A N 1
ATOM 709 C CA . ALA A 1 91 ? -20.483 2.769 8.416 1.00 93.12 91 ALA A CA 1
ATOM 710 C C . ALA A 1 91 ? -19.445 1.784 7.860 1.00 93.12 91 ALA A C 1
ATOM 712 O O . ALA A 1 91 ? -19.773 0.622 7.629 1.00 93.12 91 ALA A O 1
ATOM 713 N N . PHE A 1 92 ? -18.187 2.212 7.706 1.00 93.75 92 PHE A N 1
ATOM 714 C CA . PHE A 1 92 ? -17.094 1.336 7.278 1.00 93.75 92 PHE A CA 1
ATOM 715 C C . PHE A 1 92 ? -16.853 0.192 8.268 1.00 93.75 92 PHE A C 1
ATOM 717 O O . PHE A 1 92 ? -16.723 -0.970 7.875 1.00 93.75 92 PHE A O 1
ATOM 724 N N . ALA A 1 93 ? -16.802 0.510 9.564 1.00 93.12 93 ALA A N 1
ATOM 725 C CA . ALA A 1 93 ? -16.634 -0.496 10.593 1.00 93.12 93 ALA A CA 1
ATOM 726 C C . ALA A 1 93 ? -17.841 -1.441 10.645 1.00 93.12 93 ALA A C 1
ATOM 728 O O . ALA A 1 93 ? -17.667 -2.602 10.986 1.00 93.12 93 ALA A O 1
ATOM 729 N N . GLY A 1 94 ? -19.050 -1.008 10.292 1.00 91.75 94 GLY A N 1
ATOM 730 C CA . GLY A 1 94 ? -20.265 -1.797 10.488 1.00 91.75 94 GLY A CA 1
ATOM 731 C C . GLY A 1 94 ? -20.635 -1.871 11.969 1.00 91.75 94 GLY A C 1
ATOM 732 O O . GLY A 1 94 ? -20.681 -2.958 12.541 1.00 91.75 94 GLY A O 1
ATOM 733 N N . GLU A 1 95 ? -20.810 -0.706 12.601 1.00 82.94 95 GLU A N 1
ATOM 734 C CA . GLU A 1 95 ? -21.285 -0.587 13.987 1.00 82.94 95 GLU A CA 1
ATOM 735 C C . GLU A 1 95 ? -22.703 -1.182 14.178 1.00 82.94 95 GLU A C 1
ATOM 737 O O . GLU A 1 95 ? -23.499 -1.180 13.234 1.00 82.94 95 GLU A O 1
ATOM 742 N N . PRO A 1 96 ? -23.053 -1.671 15.389 1.00 85.94 96 PRO A N 1
ATOM 743 C CA . PRO A 1 96 ? -22.308 -1.559 16.650 1.00 85.94 96 PRO A CA 1
ATOM 744 C C . PRO A 1 96 ? -21.104 -2.506 16.743 1.00 85.94 96 PRO A C 1
ATOM 746 O O . PRO A 1 96 ? -21.143 -3.640 16.270 1.00 85.94 96 PRO A O 1
ATOM 749 N N . ARG A 1 97 ? -20.033 -2.040 17.397 1.00 89.94 97 ARG A N 1
ATOM 750 C CA . ARG A 1 97 ? -18.822 -2.822 17.689 1.00 89.94 97 ARG A CA 1
ATOM 751 C C . ARG A 1 97 ? -18.409 -2.658 19.146 1.00 89.94 97 ARG A C 1
ATOM 753 O O . ARG A 1 97 ? -18.505 -1.561 19.696 1.00 89.94 97 ARG A O 1
ATOM 760 N N . VAL A 1 98 ? -17.904 -3.731 19.754 1.00 91.56 98 VAL A N 1
ATOM 761 C CA . VAL A 1 98 ? -17.449 -3.723 21.156 1.00 91.56 98 VAL A CA 1
ATOM 762 C C . VAL A 1 98 ? -16.285 -2.747 21.341 1.00 91.56 98 VAL A C 1
ATOM 764 O O . VAL A 1 98 ? -16.200 -2.068 22.359 1.00 91.56 98 VAL A O 1
ATOM 767 N N . GLU A 1 99 ? -15.419 -2.621 20.337 1.00 91.88 99 GLU A N 1
ATOM 768 C CA . GLU A 1 99 ? -14.293 -1.692 20.323 1.00 91.88 99 GLU A CA 1
ATOM 769 C C . GLU A 1 99 ? -14.747 -0.235 20.425 1.00 91.88 99 GLU A C 1
ATOM 771 O O . GLU A 1 99 ? -14.181 0.522 21.218 1.00 91.88 99 GLU A O 1
ATOM 776 N N . THR A 1 100 ? -15.782 0.140 19.666 1.00 92.00 100 THR A N 1
ATOM 777 C CA . THR A 1 100 ? -16.370 1.482 19.715 1.00 92.00 100 THR A CA 1
ATOM 778 C C . THR A 1 100 ? -16.919 1.766 21.111 1.00 92.00 100 THR A C 1
ATOM 780 O O . THR A 1 100 ? -16.588 2.792 21.708 1.00 92.00 100 THR A O 1
ATOM 783 N N . GLU A 1 101 ? -17.733 0.857 21.651 1.00 91.25 101 GLU A N 1
ATOM 784 C CA . GLU A 1 101 ? -18.410 1.056 22.936 1.00 91.25 101 GLU A CA 1
ATOM 785 C C . GLU A 1 101 ? -17.434 1.069 24.116 1.00 91.25 101 GLU A C 1
ATOM 787 O O . GLU A 1 101 ? -17.549 1.923 24.995 1.00 91.25 101 GLU A O 1
ATOM 792 N N . LEU A 1 102 ? -16.412 0.205 24.105 1.00 91.25 102 LEU A N 1
ATOM 793 C CA . LEU A 1 102 ? -15.357 0.229 25.118 1.00 91.25 102 LEU A CA 1
ATOM 794 C C . LEU A 1 102 ? -14.648 1.584 25.132 1.00 91.25 102 LEU A C 1
ATOM 796 O O . LEU A 1 102 ? -14.465 2.181 26.192 1.00 91.25 102 LEU A O 1
ATOM 800 N N . VAL A 1 103 ? -14.239 2.075 23.961 1.00 91.50 103 VAL A N 1
ATOM 801 C CA . VAL A 1 103 ? -13.529 3.352 23.869 1.00 91.50 103 VAL A CA 1
ATOM 802 C C . VAL A 1 103 ? -14.434 4.508 24.297 1.00 91.50 103 VAL A C 1
ATOM 804 O O . VAL A 1 103 ? -13.995 5.337 25.090 1.00 91.50 103 VAL A O 1
ATOM 807 N N . ARG A 1 104 ? -15.702 4.536 23.865 1.00 89.81 104 ARG A N 1
ATOM 808 C CA . ARG A 1 104 ? -16.677 5.552 24.299 1.00 89.81 104 ARG A CA 1
ATOM 809 C C . ARG A 1 104 ? -16.889 5.537 25.813 1.00 89.81 104 ARG A C 1
ATOM 811 O O . ARG A 1 104 ? -16.928 6.604 26.424 1.00 89.81 104 ARG A O 1
ATOM 818 N N . GLY A 1 105 ? -17.002 4.349 26.408 1.00 89.25 105 GLY A N 1
ATOM 819 C CA . GLY A 1 105 ? -17.161 4.172 27.850 1.00 89.25 105 GLY A CA 1
ATOM 820 C C . GLY A 1 105 ? -15.948 4.656 28.644 1.00 89.25 105 GLY A C 1
ATOM 821 O O . GLY A 1 105 ? -16.116 5.294 29.678 1.00 89.25 105 GLY A O 1
ATOM 822 N N . LEU A 1 106 ? -14.732 4.415 28.137 1.00 87.94 106 LEU A N 1
ATOM 823 C CA . LEU A 1 106 ? -13.491 4.874 28.771 1.00 87.94 106 LEU A CA 1
ATOM 824 C C . LEU A 1 106 ? -13.308 6.390 28.696 1.00 87.94 106 LEU A C 1
ATOM 826 O O . LEU A 1 106 ? -12.805 6.983 29.646 1.00 87.94 106 LEU A O 1
ATOM 830 N N . THR A 1 107 ? -13.685 7.026 27.584 1.00 84.81 107 THR A N 1
ATOM 831 C CA . THR A 1 107 ? -13.470 8.470 27.444 1.00 84.81 107 THR A CA 1
ATOM 832 C C . THR A 1 107 ? -14.603 9.305 28.025 1.00 84.81 107 THR A C 1
ATOM 834 O O . THR A 1 107 ? -14.363 10.462 28.363 1.00 84.81 107 THR A O 1
ATOM 837 N N . GLY A 1 108 ? -15.834 8.778 28.115 1.00 69.31 108 GLY A N 1
ATOM 838 C CA . GLY A 1 108 ? -17.029 9.446 28.669 1.00 69.31 108 GLY A CA 1
ATOM 839 C C . GLY A 1 108 ? -17.520 10.683 27.891 1.00 69.31 108 GLY A C 1
ATOM 840 O O . GLY A 1 108 ? -18.689 11.054 27.952 1.00 69.31 108 GLY A O 1
ATOM 841 N N . ARG A 1 109 ? -16.642 11.298 27.100 1.00 65.62 109 ARG A N 1
ATOM 842 C CA . ARG A 1 109 ? -16.819 12.469 26.241 1.00 65.62 109 ARG A CA 1
ATOM 843 C C . ARG A 1 109 ? -16.009 12.268 24.959 1.00 65.62 109 ARG A C 1
ATOM 845 O O . ARG A 1 109 ? -15.021 11.531 24.953 1.00 65.62 109 ARG A O 1
ATOM 852 N N . ALA A 1 110 ? -16.439 12.894 23.868 1.00 60.53 110 ALA A N 1
ATOM 853 C CA . ALA A 1 110 ? -15.539 13.111 22.741 1.00 60.53 110 ALA A CA 1
ATOM 854 C C . ALA A 1 110 ? -14.623 14.283 23.125 1.00 60.53 110 ALA A C 1
ATOM 856 O O . ALA A 1 110 ? -15.151 15.300 23.586 1.00 60.53 110 ALA A O 1
ATOM 857 N N . PRO A 1 111 ? -13.290 14.179 22.991 1.00 56.59 111 PRO A N 1
ATOM 858 C CA . PRO A 1 111 ? -12.459 15.376 23.001 1.00 56.59 111 PRO A CA 1
ATOM 859 C C . PRO A 1 111 ? -12.979 16.343 21.924 1.00 56.59 111 PRO A C 1
ATOM 861 O O . PRO A 1 111 ? -13.497 15.906 20.897 1.00 56.59 111 PRO A O 1
ATOM 864 N N . ALA A 1 112 ? -12.894 17.652 22.165 1.00 51.31 112 ALA A N 1
ATOM 865 C CA . ALA A 1 112 ? -13.265 18.647 21.164 1.00 51.31 112 ALA A CA 1
ATOM 866 C C . ALA A 1 112 ? -12.304 18.526 19.963 1.00 51.31 112 ALA A C 1
ATOM 868 O O . ALA A 1 112 ? -11.185 19.029 20.007 1.00 51.31 112 ALA A O 1
ATOM 869 N N . GLY A 1 113 ? -12.713 17.800 18.921 1.00 50.97 113 GLY A N 1
ATOM 870 C CA . GLY A 1 113 ? -11.895 17.505 17.748 1.00 50.97 113 GLY A CA 1
ATOM 871 C C . GLY A 1 113 ? -12.746 17.071 16.553 1.00 50.97 113 GLY A C 1
ATOM 872 O O . GLY A 1 113 ? -13.595 16.201 16.700 1.00 50.97 113 GLY A O 1
ATOM 873 N N . ALA A 1 114 ? -12.482 17.739 15.422 1.00 47.62 114 ALA A N 1
ATOM 874 C CA . ALA A 1 114 ? -13.019 17.623 14.058 1.00 47.62 114 ALA A CA 1
ATOM 875 C C . ALA A 1 114 ? -14.551 17.533 13.880 1.00 47.62 114 ALA A C 1
ATOM 877 O O . ALA A 1 114 ? -15.216 16.577 14.266 1.00 47.62 114 ALA A O 1
ATOM 878 N N . ALA A 1 115 ? -15.112 18.538 13.199 1.00 49.50 115 ALA A N 1
ATOM 879 C CA . ALA A 1 115 ? -16.463 18.462 12.655 1.00 49.50 115 ALA A CA 1
ATOM 880 C C . ALA A 1 115 ? -16.531 17.393 11.537 1.00 49.50 115 ALA A C 1
ATOM 882 O O . ALA A 1 115 ? -15.558 17.230 10.798 1.00 49.50 115 ALA A O 1
ATOM 883 N N . PRO A 1 116 ? -17.661 16.680 11.372 1.00 44.97 116 PRO A N 1
ATOM 884 C CA . PRO A 1 116 ? -17.826 15.699 10.303 1.00 44.97 116 PRO A CA 1
ATOM 885 C C . PRO A 1 116 ? -17.716 16.337 8.910 1.00 44.97 116 PRO A C 1
ATOM 887 O O . PRO A 1 116 ? -18.329 17.373 8.666 1.00 44.97 116 PRO A O 1
ATOM 890 N N . GLY A 1 117 ? -17.066 15.649 7.966 1.00 48.84 117 GLY A N 1
ATOM 891 C CA . GLY A 1 117 ? -17.436 15.765 6.549 1.00 48.84 117 GLY A CA 1
ATOM 892 C C . GLY A 1 117 ? -16.471 16.464 5.592 1.00 48.84 117 GLY A C 1
ATOM 893 O O . GLY A 1 117 ? -16.840 16.639 4.431 1.00 48.84 117 GLY A O 1
ATOM 894 N N . ASP A 1 118 ? -15.247 16.808 5.990 1.00 51.41 118 ASP A N 1
ATOM 895 C CA . ASP A 1 118 ? -14.262 17.249 5.001 1.00 51.41 118 ASP A CA 1
ATOM 896 C C . ASP A 1 118 ? -13.775 16.059 4.168 1.00 51.41 118 ASP A C 1
ATOM 898 O O . ASP A 1 118 ? -13.410 15.011 4.700 1.00 51.41 118 ASP A O 1
ATOM 902 N N . VAL A 1 119 ? -13.734 16.235 2.841 1.00 56.38 119 VAL A N 1
ATOM 903 C CA . VAL A 1 119 ? -13.015 15.332 1.929 1.00 56.38 119 VAL A CA 1
ATOM 904 C C . VAL A 1 119 ? -11.658 15.027 2.562 1.00 56.38 119 VAL A C 1
ATOM 906 O O . VAL A 1 119 ? -10.949 15.969 2.942 1.00 56.38 119 VAL A O 1
ATOM 909 N N . ALA A 1 120 ? -11.309 13.746 2.713 1.00 67.94 120 ALA A N 1
ATOM 910 C CA . ALA A 1 120 ? -10.070 13.370 3.381 1.00 67.94 120 ALA A CA 1
ATOM 911 C C . ALA A 1 120 ? -8.910 14.158 2.765 1.00 67.94 120 ALA A C 1
ATOM 913 O O . ALA A 1 120 ? -8.803 14.253 1.539 1.00 67.94 120 ALA A O 1
ATOM 914 N N . ARG A 1 121 ? -8.032 14.744 3.591 1.00 75.94 121 ARG A N 1
ATOM 915 C CA . ARG A 1 121 ? -6.914 15.573 3.095 1.00 75.94 121 ARG A CA 1
ATOM 916 C C . ARG A 1 121 ? -6.118 14.842 2.012 1.00 75.94 121 ARG A C 1
ATOM 918 O O . ARG A 1 121 ? -5.693 15.476 1.051 1.00 75.94 121 ARG A O 1
ATOM 925 N N . ALA A 1 122 ? -5.981 13.525 2.153 1.00 86.31 122 ALA A N 1
ATOM 926 C CA . ALA A 1 122 ? -5.308 12.655 1.200 1.00 86.31 122 ALA A CA 1
ATOM 927 C C . ALA A 1 122 ? -5.921 12.706 -0.213 1.00 86.31 122 ALA A C 1
ATOM 929 O O . ALA A 1 122 ? -5.188 12.597 -1.191 1.00 86.31 122 ALA A O 1
ATOM 930 N N . GLU A 1 123 ? -7.235 12.915 -0.345 1.00 90.25 123 GLU A N 1
ATOM 931 C CA . GLU A 1 123 ? -7.935 12.916 -1.637 1.00 90.25 123 GLU A CA 1
ATOM 932 C C . GLU A 1 123 ? -7.686 14.185 -2.465 1.00 90.25 123 GLU A C 1
ATOM 934 O O . GLU A 1 123 ? -7.780 14.172 -3.694 1.00 90.25 123 GLU A O 1
ATOM 939 N N . ARG A 1 124 ? -7.293 15.278 -1.799 1.00 87.25 124 ARG A N 1
ATOM 940 C CA . ARG A 1 124 ? -6.939 16.556 -2.436 1.00 87.25 124 ARG A CA 1
ATOM 941 C C . ARG A 1 124 ? -5.482 16.628 -2.893 1.00 87.25 124 ARG A C 1
ATOM 943 O O . ARG A 1 124 ? -5.116 17.563 -3.599 1.00 87.25 124 ARG A O 1
ATOM 950 N N . VAL A 1 125 ? -4.639 15.685 -2.478 1.00 92.25 125 VAL A N 1
ATOM 951 C CA . VAL A 1 125 ? -3.205 15.725 -2.779 1.00 92.25 125 VAL A CA 1
ATOM 952 C C . VAL A 1 125 ? -2.954 15.169 -4.180 1.00 92.25 125 VAL A C 1
ATOM 954 O O . VAL A 1 125 ? -3.375 14.064 -4.524 1.00 92.25 125 VAL A O 1
ATOM 957 N N . ARG A 1 126 ? -2.252 15.956 -4.991 1.00 95.38 126 ARG A N 1
ATOM 958 C CA . ARG A 1 126 ? -1.711 15.597 -6.305 1.00 95.38 126 ARG A CA 1
ATOM 959 C C . ARG A 1 126 ? -0.232 15.962 -6.318 1.00 95.38 126 ARG A C 1
ATOM 961 O O . ARG A 1 126 ? 0.188 16.822 -5.542 1.00 95.38 126 ARG A O 1
ATOM 968 N N . VAL A 1 127 ? 0.551 15.286 -7.147 1.00 96.38 127 VAL A N 1
ATOM 969 C CA . VAL A 1 127 ? 2.004 15.493 -7.236 1.00 96.38 127 VAL A CA 1
ATOM 970 C C . VAL A 1 127 ? 2.381 15.656 -8.702 1.00 96.38 127 VAL A C 1
ATOM 972 O O . VAL A 1 127 ? 1.904 14.880 -9.523 1.00 96.38 127 VAL A O 1
ATOM 975 N N . GLY A 1 128 ? 3.221 16.649 -9.006 1.00 96.00 128 GLY A N 1
ATOM 976 C CA . GLY A 1 128 ? 3.752 16.906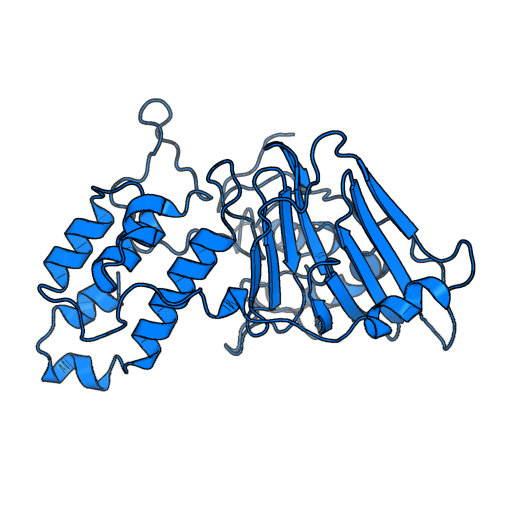 -10.349 1.00 96.00 128 GLY A CA 1
ATOM 977 C C . GLY A 1 128 ? 2.714 17.265 -11.417 1.00 96.00 128 GLY A C 1
ATOM 978 O O . GLY A 1 128 ? 1.530 17.452 -11.125 1.00 96.00 128 GLY A O 1
ATOM 979 N N . GLY A 1 129 ? 3.185 17.378 -12.660 1.00 95.56 129 GLY A N 1
ATOM 980 C CA . GLY A 1 129 ? 2.375 17.572 -13.861 1.00 95.56 129 GLY A CA 1
ATOM 981 C C . GLY A 1 129 ? 2.646 16.508 -14.930 1.00 95.56 129 GLY A C 1
ATOM 982 O O . GLY A 1 129 ? 3.442 15.588 -14.737 1.00 95.56 129 GLY A O 1
ATOM 983 N N . GLU A 1 130 ? 1.957 16.607 -16.067 1.00 93.88 130 GLU A N 1
ATOM 984 C CA . GLU A 1 130 ? 2.053 15.626 -17.161 1.00 93.88 130 GLU A CA 1
ATOM 985 C C . GLU A 1 130 ? 3.465 15.520 -17.765 1.00 93.88 130 GLU A C 1
ATOM 987 O O . GLU A 1 130 ? 3.812 14.490 -18.340 1.00 93.88 130 GLU A O 1
ATOM 992 N N . GLU A 1 131 ? 4.315 16.535 -17.590 1.00 94.31 131 GLU A N 1
ATOM 993 C CA . GLU A 1 131 ? 5.732 16.502 -17.964 1.00 94.31 131 GLU A CA 1
ATOM 994 C C . GLU A 1 131 ? 6.490 15.345 -17.309 1.00 94.31 131 GLU A C 1
ATOM 996 O O . GLU A 1 131 ? 7.412 14.798 -17.908 1.00 94.31 131 GLU A O 1
ATOM 1001 N N . ALA A 1 132 ? 6.055 14.904 -16.126 1.00 94.44 132 ALA A N 1
ATOM 1002 C CA . ALA A 1 132 ? 6.640 13.763 -15.444 1.00 94.44 132 ALA A CA 1
ATOM 1003 C C . ALA A 1 132 ? 6.484 12.455 -16.223 1.00 94.44 132 ALA A C 1
ATOM 1005 O O . ALA A 1 132 ? 7.134 11.499 -15.840 1.00 94.44 132 ALA A O 1
ATOM 1006 N N . TRP A 1 133 ? 5.667 12.394 -17.284 1.00 95.25 133 TRP A N 1
ATOM 1007 C CA . TRP A 1 133 ? 5.504 11.235 -18.170 1.00 95.25 133 TRP A CA 1
ATOM 1008 C C . TRP A 1 133 ? 6.400 11.275 -19.416 1.00 95.25 133 TRP A C 1
ATOM 1010 O O . TRP A 1 133 ? 6.410 10.305 -20.179 1.00 95.25 133 TRP A O 1
ATOM 1020 N N . SER A 1 134 ? 7.152 12.361 -19.648 1.00 90.50 134 SER A N 1
ATOM 1021 C CA . SER A 1 134 ? 7.971 12.526 -20.862 1.00 90.50 134 SER A CA 1
ATOM 1022 C C . SER A 1 134 ? 9.027 11.431 -21.020 1.00 90.50 134 SER A C 1
ATOM 1024 O O . SER A 1 134 ? 9.330 11.032 -22.142 1.00 90.50 134 SER A O 1
ATOM 1026 N N . PHE A 1 135 ? 9.516 10.875 -19.906 1.00 81.62 135 PHE A N 1
ATOM 1027 C CA . PHE A 1 135 ? 10.517 9.807 -19.888 1.00 81.62 135 PHE A CA 1
ATOM 1028 C C . PHE A 1 135 ? 10.100 8.564 -20.693 1.00 81.62 135 PHE A C 1
ATOM 1030 O O . PHE A 1 135 ? 10.963 7.891 -21.253 1.00 81.62 135 PHE A O 1
ATOM 1037 N N . LEU A 1 136 ? 8.794 8.284 -20.814 1.00 84.56 136 LEU A N 1
ATOM 1038 C CA . LEU A 1 136 ? 8.292 7.193 -21.658 1.00 84.56 136 LEU A CA 1
ATOM 1039 C C . LEU A 1 136 ? 8.573 7.429 -23.148 1.00 84.56 136 LEU A C 1
ATOM 1041 O O . LEU A 1 136 ? 8.790 6.474 -23.886 1.00 84.56 136 LEU A O 1
ATOM 1045 N N . ALA A 1 137 ? 8.567 8.688 -23.591 1.00 84.44 137 ALA A N 1
ATOM 1046 C CA . ALA A 1 137 ? 8.861 9.062 -24.971 1.00 84.44 137 ALA A CA 1
ATOM 1047 C C . ALA A 1 137 ? 10.368 9.235 -25.231 1.00 84.44 137 ALA A C 1
ATOM 1049 O O . ALA A 1 137 ? 10.815 9.104 -26.368 1.00 84.44 137 ALA A O 1
ATOM 1050 N N . GLU A 1 138 ? 11.151 9.540 -24.192 1.00 83.69 138 GLU A N 1
ATOM 1051 C CA . GLU A 1 138 ? 12.601 9.757 -24.287 1.00 83.69 138 GLU A CA 1
ATOM 1052 C C . GLU A 1 138 ? 13.412 8.453 -24.331 1.00 83.69 138 GLU A C 1
ATOM 1054 O O . GLU A 1 138 ? 14.549 8.440 -24.815 1.00 83.69 138 GLU A O 1
ATOM 1059 N N . ALA A 1 139 ? 12.860 7.358 -23.808 1.00 82.06 139 ALA A N 1
ATOM 1060 C CA . ALA A 1 139 ? 13.548 6.081 -23.752 1.00 82.06 139 ALA A CA 1
ATOM 1061 C C . ALA A 1 139 ? 13.637 5.404 -25.137 1.00 82.06 139 ALA A C 1
ATOM 1063 O O . ALA A 1 139 ? 12.623 5.263 -25.826 1.00 82.06 139 ALA A O 1
ATOM 1064 N N . PRO A 1 140 ? 14.824 4.916 -25.549 1.00 85.50 140 PRO A N 1
ATOM 1065 C CA . PRO A 1 140 ? 14.965 4.120 -26.761 1.00 85.50 140 PRO A CA 1
ATOM 1066 C C . PRO A 1 140 ? 14.079 2.868 -26.744 1.00 85.50 140 PRO A C 1
ATOM 1068 O O . PRO A 1 140 ? 13.921 2.205 -25.714 1.00 85.50 140 PRO A O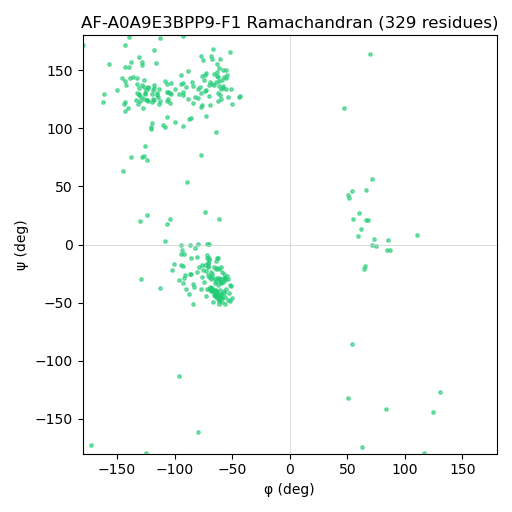 1
ATOM 1071 N N . ALA A 1 141 ? 13.549 2.511 -27.916 1.00 86.06 141 ALA A N 1
ATOM 1072 C CA . ALA A 1 141 ? 12.729 1.317 -28.083 1.00 86.06 141 ALA A CA 1
ATOM 1073 C C . ALA A 1 141 ? 13.471 0.055 -27.602 1.00 86.06 141 ALA A C 1
ATOM 1075 O O . ALA A 1 141 ? 14.635 -0.160 -27.940 1.00 86.06 141 ALA A O 1
ATOM 1076 N N . GLY A 1 142 ? 12.780 -0.784 -26.826 1.00 87.94 142 GLY A N 1
ATOM 1077 C CA . GLY A 1 142 ? 13.304 -2.053 -26.310 1.00 87.94 142 GLY A CA 1
ATOM 1078 C C . GLY A 1 142 ? 14.071 -1.971 -24.986 1.00 87.94 142 GLY A C 1
ATOM 1079 O O . GLY A 1 142 ? 14.425 -3.015 -24.453 1.00 87.94 142 GLY A O 1
ATOM 1080 N N . LEU A 1 143 ? 14.313 -0.776 -24.430 1.00 93.06 143 LEU A N 1
ATOM 1081 C CA . LEU A 1 143 ? 14.970 -0.643 -23.118 1.00 93.06 143 LEU A CA 1
ATOM 1082 C C . LEU A 1 143 ? 13.987 -0.613 -21.944 1.00 93.06 143 LEU A C 1
ATOM 1084 O O . LEU A 1 143 ? 14.345 -1.000 -20.831 1.00 93.06 143 LEU A O 1
ATOM 1088 N N . ALA A 1 144 ? 12.752 -0.175 -22.187 1.00 94.50 144 ALA A N 1
ATOM 1089 C CA . ALA A 1 144 ? 11.685 -0.244 -21.200 1.00 94.50 144 ALA A CA 1
ATOM 1090 C C . ALA A 1 144 ? 11.186 -1.683 -21.043 1.00 94.50 144 ALA A C 1
ATOM 1092 O O . ALA A 1 144 ? 11.073 -2.416 -22.028 1.00 94.50 144 ALA A O 1
ATOM 1093 N N . HIS A 1 145 ? 10.794 -2.051 -19.827 1.00 96.12 145 HIS A N 1
ATOM 1094 C CA . HIS A 1 145 ? 9.970 -3.232 -19.613 1.00 96.12 145 HIS A CA 1
ATOM 1095 C C . HIS A 1 145 ? 8.546 -2.801 -19.282 1.00 96.12 145 HIS A C 1
ATOM 1097 O O . HIS A 1 145 ? 8.340 -2.042 -18.338 1.00 96.12 145 HIS A O 1
ATOM 1103 N N . ALA A 1 146 ? 7.571 -3.299 -20.039 1.00 95.50 146 ALA A N 1
ATOM 1104 C CA . ALA A 1 146 ? 6.160 -3.030 -19.813 1.00 95.50 146 ALA A CA 1
ATOM 1105 C C . ALA A 1 146 ? 5.425 -4.320 -19.434 1.00 95.50 146 ALA A C 1
ATOM 1107 O O . ALA A 1 146 ? 5.541 -5.340 -20.111 1.00 95.50 146 ALA A O 1
ATOM 1108 N N . THR A 1 147 ? 4.648 -4.260 -18.359 1.00 96.88 147 THR A N 1
ATOM 1109 C CA . THR A 1 147 ? 3.695 -5.292 -17.951 1.00 96.88 147 THR A CA 1
ATOM 1110 C C . THR A 1 147 ? 2.291 -4.707 -18.035 1.00 96.88 147 THR A C 1
ATOM 1112 O O . THR A 1 147 ? 2.032 -3.638 -17.484 1.00 96.88 147 THR A O 1
ATOM 1115 N N . GLU A 1 148 ? 1.375 -5.400 -18.707 1.00 97.19 148 GLU A N 1
ATOM 1116 C CA . GLU A 1 148 ? -0.022 -4.978 -18.818 1.00 97.19 148 GLU A CA 1
ATOM 1117 C C . GLU A 1 148 ? -0.952 -5.944 -18.087 1.00 97.19 148 GLU A C 1
ATOM 1119 O O . GLU A 1 148 ? -0.886 -7.161 -18.260 1.00 97.19 148 GLU A O 1
ATOM 1124 N N . PHE A 1 149 ? -1.866 -5.377 -17.304 1.00 97.69 149 PHE A N 1
ATOM 1125 C CA . PHE A 1 149 ? -2.936 -6.094 -16.626 1.00 97.69 149 PHE A CA 1
ATOM 1126 C C . PHE A 1 149 ? -4.257 -5.743 -17.304 1.00 97.69 149 PHE A C 1
ATOM 1128 O O . PHE A 1 149 ? -4.809 -4.660 -17.094 1.00 97.69 149 PHE A O 1
ATOM 1135 N N . ALA A 1 150 ? -4.739 -6.647 -18.157 1.00 97.56 150 ALA A N 1
ATOM 1136 C CA . ALA A 1 150 ? -5.995 -6.474 -18.875 1.00 97.56 150 ALA A CA 1
ATOM 1137 C C . ALA A 1 150 ? -7.200 -6.577 -17.927 1.00 97.56 150 ALA A C 1
ATOM 1139 O O . ALA A 1 150 ? -7.272 -7.472 -17.085 1.00 97.56 150 ALA A O 1
ATOM 1140 N N . ALA A 1 151 ? -8.162 -5.679 -18.107 1.00 96.75 151 ALA A N 1
ATOM 1141 C CA . ALA A 1 151 ? -9.378 -5.579 -17.311 1.00 96.75 151 ALA A CA 1
ATOM 1142 C C . ALA A 1 151 ? -10.568 -5.149 -18.195 1.00 96.75 151 ALA A C 1
ATOM 1144 O O . ALA A 1 151 ? -11.127 -4.064 -18.003 1.00 96.75 151 ALA A O 1
ATOM 1145 N N . PRO A 1 152 ? -10.950 -5.971 -19.192 1.00 96.56 152 PRO A N 1
ATOM 1146 C CA . PRO A 1 152 ? -12.003 -5.617 -20.142 1.00 96.56 152 PRO A CA 1
ATOM 1147 C C . PRO A 1 152 ? -13.329 -5.306 -19.434 1.00 96.56 152 PRO A C 1
ATOM 1149 O O . PRO A 1 152 ? -13.615 -5.855 -18.365 1.00 96.56 152 PRO A O 1
ATOM 1152 N N . GLY A 1 153 ? -14.147 -4.431 -20.018 1.00 95.94 153 GLY A N 1
ATOM 1153 C CA . GLY A 1 153 ? -15.461 -4.040 -19.505 1.00 95.94 153 GLY A CA 1
ATOM 1154 C C . GLY A 1 153 ? -15.621 -2.528 -19.314 1.00 95.94 153 GLY A C 1
ATOM 1155 O O . GLY A 1 153 ? -15.147 -1.730 -20.112 1.00 95.94 153 GLY A O 1
ATOM 1156 N N . ALA A 1 154 ? -16.341 -2.128 -18.263 1.00 96.75 154 ALA A N 1
ATOM 1157 C CA . ALA A 1 154 ? -16.551 -0.714 -17.930 1.00 96.75 154 ALA A CA 1
ATOM 1158 C C . ALA A 1 154 ? -15.236 0.009 -17.573 1.00 96.75 154 ALA A C 1
ATOM 1160 O O . ALA A 1 154 ? -14.301 -0.627 -17.091 1.00 96.75 154 ALA A O 1
ATOM 1161 N N . ASP A 1 155 ? -15.168 1.329 -17.741 1.00 98.25 155 ASP A N 1
ATOM 1162 C CA . ASP A 1 155 ? -13.932 2.080 -17.498 1.00 98.25 155 ASP A CA 1
ATOM 1163 C C . ASP A 1 155 ? -13.461 1.920 -16.036 1.00 98.25 155 ASP A C 1
ATOM 1165 O O . ASP A 1 155 ? -14.200 2.192 -15.088 1.00 98.25 155 ASP A O 1
ATOM 1169 N N . LEU A 1 156 ? -12.215 1.479 -15.829 1.00 98.00 156 LEU A N 1
ATOM 1170 C CA . LEU A 1 156 ? -11.616 1.312 -14.500 1.00 98.00 156 LEU A CA 1
ATOM 1171 C C . LEU A 1 156 ? -11.563 2.616 -13.695 1.00 98.00 156 LEU A C 1
ATOM 1173 O O . LEU A 1 156 ? -11.402 2.573 -12.473 1.00 98.00 156 LEU A O 1
ATOM 1177 N N . ARG A 1 157 ? -11.668 3.767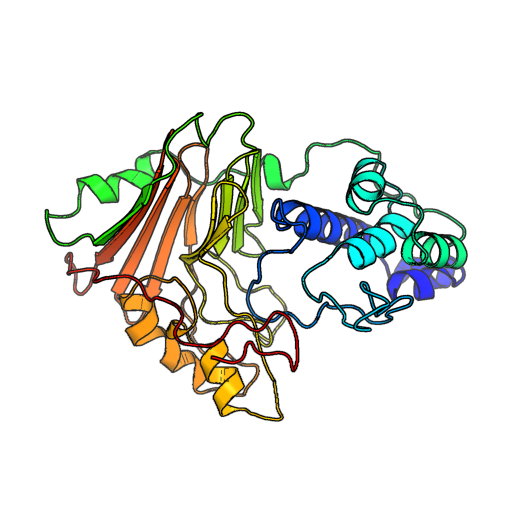 -14.358 1.00 97.75 157 ARG A N 1
ATOM 1178 C CA . ARG A 1 157 ? -11.594 5.099 -13.754 1.00 97.75 157 ARG A CA 1
ATOM 1179 C C . ARG A 1 157 ? -12.970 5.637 -13.362 1.00 97.75 157 ARG A C 1
ATOM 1181 O O . ARG A 1 157 ? -13.037 6.666 -12.687 1.00 97.75 157 ARG A O 1
ATOM 1188 N N . ASP A 1 158 ? -14.056 4.964 -13.736 1.00 97.69 158 ASP A N 1
ATOM 1189 C CA . ASP A 1 158 ? -15.407 5.398 -13.386 1.00 97.69 158 ASP A CA 1
ATOM 1190 C C . ASP A 1 158 ? -15.597 5.401 -11.864 1.00 97.69 158 ASP A C 1
ATOM 1192 O O . ASP A 1 158 ? -15.385 4.402 -11.177 1.00 97.69 158 ASP A O 1
ATOM 1196 N N . GLY A 1 159 ? -15.982 6.557 -11.313 1.00 96.06 159 GLY A N 1
ATOM 1197 C CA . GLY A 1 159 ? -16.122 6.741 -9.866 1.00 96.06 159 GLY A CA 1
ATOM 1198 C C . GLY A 1 159 ? -14.797 6.695 -9.097 1.00 96.06 159 GLY A C 1
ATOM 1199 O O . GLY A 1 159 ? -14.805 6.421 -7.895 1.00 96.06 159 GLY A O 1
ATOM 1200 N N . ALA A 1 160 ? -13.665 6.929 -9.772 1.00 96.56 160 ALA A N 1
ATOM 1201 C CA . ALA A 1 160 ? -12.358 6.872 -9.141 1.00 96.56 160 ALA A CA 1
ATOM 1202 C C . ALA A 1 160 ? -12.166 7.934 -8.047 1.00 96.56 160 ALA A C 1
ATOM 1204 O O . ALA A 1 160 ? -12.512 9.106 -8.201 1.00 96.56 160 ALA A O 1
ATOM 1205 N N . ARG A 1 161 ? -11.525 7.512 -6.960 1.00 96.25 161 ARG A N 1
ATOM 1206 C CA . ARG A 1 161 ? -11.053 8.326 -5.842 1.00 96.25 161 ARG A CA 1
ATOM 1207 C C . ARG A 1 161 ? -9.570 8.054 -5.638 1.00 96.25 161 ARG A C 1
ATOM 1209 O O . ARG A 1 161 ? -9.139 6.901 -5.610 1.00 96.25 161 ARG A O 1
ATOM 1216 N N . LEU A 1 162 ? -8.787 9.121 -5.539 1.00 97.50 162 LEU A N 1
ATOM 1217 C CA . LEU A 1 162 ? -7.3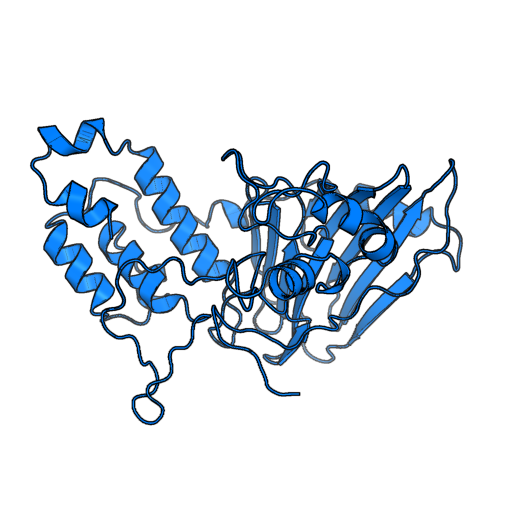27 9.063 -5.494 1.00 97.50 162 LEU A CA 1
ATOM 1218 C C . LEU A 1 162 ? -6.848 9.665 -4.187 1.00 97.50 162 LEU A C 1
ATOM 1220 O O . LEU A 1 162 ? -7.108 10.839 -3.950 1.00 97.50 162 LEU A O 1
ATOM 1224 N N . PHE A 1 163 ? -6.096 8.909 -3.398 1.00 97.00 163 PHE A N 1
ATOM 1225 C CA . PHE A 1 163 ? -5.556 9.331 -2.110 1.00 97.00 163 PHE A CA 1
ATOM 1226 C C . PHE A 1 163 ? -4.030 9.324 -2.144 1.00 97.00 163 PHE A C 1
ATOM 1228 O O . PHE A 1 163 ? -3.428 8.378 -2.643 1.00 97.00 163 PHE A O 1
ATOM 1235 N N . ALA A 1 164 ? -3.395 10.349 -1.585 1.00 95.69 164 ALA A N 1
ATOM 1236 C CA . ALA A 1 164 ? -1.946 10.392 -1.426 1.00 95.69 164 ALA A CA 1
ATOM 1237 C C . ALA A 1 164 ? -1.538 10.714 0.011 1.00 95.69 164 ALA A C 1
ATOM 1239 O O . ALA A 1 164 ? -2.057 11.640 0.639 1.00 95.69 164 ALA A O 1
ATOM 1240 N N . TYR A 1 165 ? -0.535 9.978 0.483 1.00 93.75 165 TYR A N 1
ATOM 1241 C CA . TYR A 1 165 ? 0.104 10.129 1.782 1.00 93.75 165 TYR A CA 1
ATOM 1242 C C . TYR A 1 165 ? 1.613 10.334 1.600 1.00 93.75 165 TYR A C 1
ATOM 1244 O O . TYR A 1 165 ? 2.369 9.415 1.896 1.00 93.75 165 TYR A O 1
ATOM 1252 N N . PRO A 1 166 ? 2.092 11.500 1.123 1.00 91.38 166 PRO A N 1
ATOM 1253 C CA . PRO A 1 166 ? 3.512 11.692 0.799 1.00 91.38 166 PRO A CA 1
ATOM 1254 C C . PRO A 1 166 ? 4.458 11.492 1.990 1.00 91.38 166 PRO A C 1
ATOM 1256 O O . PRO A 1 166 ? 5.568 10.996 1.818 1.00 91.38 166 PRO A O 1
ATOM 1259 N N . ASP A 1 167 ? 4.001 11.819 3.204 1.00 87.31 167 ASP A N 1
ATOM 1260 C CA . ASP A 1 167 ? 4.784 11.644 4.435 1.00 87.31 167 ASP A CA 1
ATOM 1261 C C . ASP A 1 167 ? 4.968 10.167 4.826 1.00 87.31 167 ASP A C 1
ATOM 1263 O O . ASP A 1 167 ? 5.955 9.823 5.473 1.00 87.31 167 ASP A O 1
ATOM 1267 N N . PHE A 1 168 ? 4.020 9.304 4.440 1.00 88.94 168 PHE A N 1
ATOM 1268 C CA . PHE A 1 168 ? 4.098 7.843 4.584 1.00 88.94 168 PHE A CA 1
ATOM 1269 C C . PHE A 1 168 ? 4.628 7.164 3.304 1.00 88.94 168 PHE A C 1
ATOM 1271 O O . PHE A 1 168 ? 5.055 6.017 3.332 1.00 88.94 168 PHE A O 1
ATOM 1278 N N . GLY A 1 169 ? 4.583 7.887 2.183 1.00 93.19 169 GLY A N 1
ATOM 1279 C CA . GLY A 1 169 ? 4.904 7.463 0.830 1.00 93.19 169 GLY A CA 1
ATOM 1280 C C . GLY A 1 169 ? 3.956 6.409 0.247 1.00 93.19 169 GLY A C 1
ATOM 1281 O O . GLY A 1 169 ? 4.395 5.408 -0.316 1.00 93.19 169 GLY A O 1
ATOM 1282 N N . LEU A 1 170 ? 2.646 6.610 0.371 1.00 95.69 170 LEU A N 1
ATOM 1283 C CA . LEU A 1 170 ? 1.654 5.706 -0.217 1.00 95.69 170 LEU A CA 1
ATOM 1284 C C . LE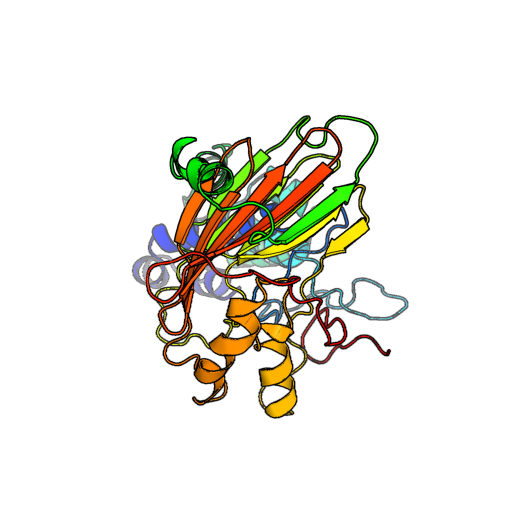U A 1 170 ? 0.653 6.462 -1.084 1.00 95.69 170 LEU A C 1
ATOM 1286 O O . LEU A 1 170 ? 0.123 7.499 -0.678 1.00 95.69 170 LEU A O 1
ATOM 1290 N N . TYR A 1 171 ? 0.372 5.907 -2.257 1.00 98.06 171 TYR A N 1
ATOM 1291 C CA . TYR A 1 171 ? -0.539 6.466 -3.248 1.00 98.06 171 TYR A CA 1
ATOM 1292 C C . TYR A 1 171 ? -1.582 5.421 -3.617 1.00 98.06 171 TYR A C 1
ATOM 1294 O O . TYR A 1 171 ? -1.223 4.305 -3.978 1.00 98.06 171 TYR A O 1
ATOM 1302 N N . VAL A 1 172 ? -2.864 5.755 -3.486 1.00 98.31 172 VAL A N 1
ATOM 1303 C CA . VAL A 1 172 ? -3.973 4.800 -3.584 1.00 98.31 172 VAL A CA 1
ATOM 1304 C C . VAL A 1 172 ? -5.010 5.285 -4.589 1.00 98.31 172 VAL A C 1
ATOM 1306 O O . VAL A 1 172 ? -5.641 6.319 -4.383 1.00 98.31 172 VAL A O 1
ATOM 1309 N N . PHE A 1 173 ? -5.214 4.525 -5.660 1.00 98.38 173 PHE A N 1
ATOM 1310 C CA . PHE A 1 173 ? -6.243 4.755 -6.670 1.00 98.38 173 PHE A CA 1
ATOM 1311 C C . PHE A 1 173 ? -7.341 3.715 -6.476 1.00 98.38 173 PHE A C 1
ATOM 1313 O O . PHE A 1 173 ? -7.077 2.512 -6.495 1.00 98.38 173 PHE A O 1
ATOM 1320 N N . ARG A 1 174 ? -8.582 4.163 -6.289 1.00 96.75 174 ARG A N 1
ATOM 1321 C CA . ARG A 1 174 ? -9.720 3.269 -6.065 1.00 96.75 174 ARG A CA 1
ATOM 1322 C C . ARG A 1 174 ? -10.906 3.624 -6.920 1.00 96.75 174 ARG A C 1
ATOM 1324 O O . ARG A 1 174 ? -11.283 4.781 -6.980 1.00 96.75 174 ARG A O 1
ATOM 1331 N N . SER A 1 175 ? -11.550 2.616 -7.472 1.00 96.56 175 SER A N 1
ATOM 1332 C CA . SER A 1 175 ? -12.858 2.688 -8.111 1.00 96.56 175 SER A CA 1
ATOM 1333 C C . SER A 1 175 ? -13.665 1.441 -7.723 1.00 96.56 175 SER A C 1
ATOM 1335 O O . SER A 1 175 ? -13.149 0.576 -7.006 1.00 96.56 175 SER A O 1
ATOM 1337 N N . PRO A 1 176 ? -14.925 1.296 -8.164 1.00 95.88 176 PRO A N 1
ATOM 1338 C CA . PRO A 1 176 ? -15.686 0.070 -7.933 1.00 95.88 176 PRO A CA 1
ATOM 1339 C C . PRO A 1 176 ? -14.994 -1.197 -8.463 1.00 95.88 176 PRO A C 1
ATOM 1341 O O . PRO A 1 176 ? -15.166 -2.266 -7.882 1.00 95.88 176 PRO A O 1
ATOM 1344 N N . ARG A 1 177 ? -14.209 -1.081 -9.546 1.00 96.50 177 ARG A N 1
ATOM 1345 C CA . ARG A 1 177 ? -13.520 -2.209 -10.198 1.00 96.50 177 ARG A CA 1
ATOM 1346 C C . ARG A 1 177 ? -12.032 -2.308 -9.865 1.00 96.50 177 ARG A C 1
ATOM 1348 O O . ARG A 1 177 ? -11.464 -3.384 -10.024 1.00 96.50 177 ARG A O 1
ATOM 1355 N N . LEU A 1 178 ? -11.399 -1.217 -9.435 1.00 98.00 178 LEU A N 1
ATOM 1356 C CA . LEU A 1 178 ? -9.949 -1.132 -9.267 1.00 98.00 178 LEU A CA 1
ATOM 1357 C C . LEU A 1 178 ? -9.569 -0.753 -7.837 1.00 98.00 178 LEU A C 1
ATOM 1359 O O . LEU A 1 178 ? -10.079 0.214 -7.276 1.00 98.00 178 LEU A O 1
ATOM 1363 N N . PHE A 1 179 ? -8.593 -1.459 -7.282 1.00 98.56 179 PHE A N 1
ATOM 1364 C CA . PHE A 1 179 ? -7.767 -0.965 -6.189 1.00 98.56 179 PHE A CA 1
ATOM 1365 C C . PHE A 1 179 ? -6.309 -1.056 -6.626 1.00 98.56 179 PHE A C 1
ATOM 1367 O O . PHE A 1 179 ? -5.839 -2.127 -6.997 1.00 98.56 179 PHE A O 1
ATOM 1374 N N . LEU A 1 180 ? -5.606 0.067 -6.582 1.00 98.50 180 LEU A N 1
ATOM 1375 C CA . LEU A 1 180 ? -4.181 0.168 -6.854 1.00 98.50 180 LEU A CA 1
ATOM 1376 C C . LEU A 1 180 ? -3.541 0.921 -5.692 1.00 98.50 180 LEU A C 1
ATOM 1378 O O . LEU A 1 180 ? -3.974 2.028 -5.371 1.00 98.50 180 LEU A O 1
ATOM 1382 N N . ALA A 1 181 ? -2.503 0.349 -5.094 1.00 98.25 181 ALA A N 1
ATOM 1383 C CA . ALA A 1 181 ? -1.650 1.043 -4.141 1.00 98.25 181 ALA A CA 1
ATOM 1384 C C . ALA A 1 181 ? -0.200 1.003 -4.626 1.00 98.25 181 ALA A C 1
ATOM 1386 O O . ALA A 1 181 ? 0.276 -0.040 -5.069 1.00 98.25 181 ALA A O 1
ATOM 1387 N N . VAL A 1 182 ? 0.496 2.136 -4.551 1.00 98.31 182 VAL A N 1
ATOM 1388 C CA . VAL A 1 182 ? 1.910 2.245 -4.920 1.00 98.31 182 VAL A CA 1
ATOM 1389 C C . VAL A 1 182 ? 2.700 2.805 -3.752 1.00 98.31 182 VAL A C 1
ATOM 1391 O O . VAL A 1 182 ? 2.392 3.890 -3.241 1.00 98.31 182 VAL A O 1
ATOM 1394 N N . ARG A 1 183 ? 3.730 2.068 -3.336 1.00 96.69 183 ARG A N 1
ATOM 1395 C CA . ARG A 1 183 ? 4.676 2.514 -2.317 1.00 96.69 183 ARG A CA 1
ATOM 1396 C C . ARG A 1 183 ? 5.747 3.377 -2.970 1.00 96.69 183 ARG A C 1
ATOM 1398 O O . ARG A 1 183 ? 6.432 2.934 -3.879 1.00 96.69 183 ARG A O 1
ATOM 1405 N N . CYS A 1 184 ? 5.902 4.616 -2.527 1.00 96.25 184 CYS A N 1
ATOM 1406 C CA . CYS A 1 184 ? 6.979 5.491 -2.973 1.00 96.25 184 CYS A CA 1
ATOM 1407 C C . CYS A 1 184 ? 7.173 6.650 -2.000 1.00 96.25 184 CYS A C 1
ATOM 1409 O O . CYS A 1 184 ? 6.256 7.438 -1.791 1.00 96.25 184 CYS A O 1
ATOM 1411 N N . GLY A 1 185 ? 8.363 6.817 -1.436 1.00 88.00 185 GLY A N 1
ATOM 1412 C CA . GLY A 1 185 ? 8.668 7.990 -0.613 1.00 88.00 185 GLY A CA 1
ATOM 1413 C C . GLY A 1 185 ? 8.974 7.674 0.838 1.00 88.00 185 GLY A C 1
ATOM 1414 O O . GLY A 1 185 ? 8.994 6.520 1.259 1.00 88.00 185 GLY A O 1
ATOM 1415 N N . ARG A 1 186 ? 9.244 8.737 1.601 1.00 72.19 186 ARG A N 1
ATOM 1416 C CA . ARG A 1 186 ? 9.922 8.680 2.903 1.00 72.19 186 ARG A CA 1
ATOM 1417 C C . ARG A 1 186 ? 9.426 7.543 3.801 1.00 72.19 186 ARG A C 1
ATOM 1419 O O . ARG A 1 186 ? 8.246 7.429 4.106 1.00 72.19 186 ARG A O 1
ATOM 1426 N N . ARG A 1 187 ? 10.379 6.747 4.288 1.00 65.00 187 ARG A N 1
ATOM 1427 C CA . ARG A 1 187 ? 10.225 5.931 5.497 1.00 65.00 187 ARG A CA 1
ATOM 1428 C C . ARG A 1 187 ? 10.191 6.911 6.681 1.00 65.00 187 ARG A C 1
ATOM 1430 O O . ARG A 1 187 ? 11.016 7.820 6.720 1.00 65.00 187 ARG A O 1
ATOM 1437 N N . GLY A 1 188 ? 9.173 6.824 7.540 1.00 53.31 188 GLY A N 1
ATOM 1438 C CA . GLY A 1 188 ? 8.804 7.869 8.512 1.00 53.31 188 GLY A CA 1
ATOM 1439 C C . GLY A 1 188 ? 9.933 8.395 9.420 1.00 53.31 188 GLY A C 1
ATOM 1440 O O . GLY A 1 188 ? 10.994 7.802 9.554 1.00 53.31 188 GLY A O 1
ATOM 1441 N N . GLN A 1 189 ? 9.683 9.534 10.078 1.00 40.41 189 GLN A N 1
ATOM 1442 C CA . GLN A 1 189 ? 10.658 10.309 10.873 1.00 40.41 189 GLN A CA 1
ATOM 1443 C C . GLN A 1 189 ? 11.121 9.666 12.202 1.00 40.41 189 GLN A C 1
ATOM 1445 O O . GLN A 1 189 ? 11.912 10.274 12.921 1.00 40.41 189 GLN A O 1
ATOM 1450 N N . ILE A 1 190 ? 10.640 8.473 12.565 1.00 41.34 190 ILE A N 1
ATOM 1451 C CA . ILE A 1 190 ? 11.007 7.814 13.828 1.00 41.34 190 ILE A CA 1
ATOM 1452 C C . ILE A 1 190 ? 12.201 6.895 13.558 1.00 41.34 190 ILE A C 1
ATOM 1454 O O . ILE A 1 190 ? 12.172 6.101 12.627 1.00 41.34 190 ILE A O 1
ATOM 1458 N N . ALA A 1 191 ? 13.248 7.051 14.371 1.00 37.66 191 ALA A N 1
ATOM 1459 C CA . ALA A 1 191 ? 14.640 6.624 14.189 1.00 37.66 191 ALA A CA 1
ATOM 1460 C C . ALA A 1 191 ? 14.927 5.109 14.038 1.00 37.66 191 ALA A C 1
ATOM 1462 O O . ALA A 1 191 ? 16.055 4.679 14.262 1.00 37.66 191 ALA A O 1
ATOM 1463 N N . THR A 1 192 ? 13.950 4.300 13.638 1.00 51.78 192 THR A N 1
ATOM 1464 C CA . THR A 1 192 ? 14.134 2.892 13.285 1.00 51.78 192 THR A CA 1
ATOM 1465 C C . THR A 1 192 ? 13.214 2.539 12.125 1.00 51.78 192 THR A C 1
ATOM 1467 O O . THR A 1 192 ? 11.992 2.591 12.253 1.00 51.78 192 THR A O 1
ATOM 1470 N N . ASP A 1 193 ? 13.789 2.096 11.016 1.00 66.94 193 ASP A N 1
ATOM 1471 C CA . ASP A 1 193 ? 13.089 1.506 9.867 1.00 66.94 193 ASP A CA 1
ATOM 1472 C C . ASP A 1 193 ? 12.584 0.071 10.162 1.00 66.94 193 ASP A C 1
ATOM 1474 O O . ASP A 1 193 ? 12.422 -0.754 9.265 1.00 66.94 193 ASP A O 1
ATOM 1478 N N . GLY A 1 194 ? 12.309 -0.230 11.437 1.00 78.38 194 GLY A N 1
ATOM 1479 C CA . GLY A 1 194 ? 12.109 -1.583 11.943 1.00 78.38 194 GLY A CA 1
ATOM 1480 C C . GLY A 1 194 ? 10.899 -2.312 11.369 1.00 78.38 194 GLY A C 1
ATOM 1481 O O . GLY A 1 194 ? 10.897 -3.533 11.378 1.00 78.38 194 GLY A O 1
ATOM 1482 N N . HIS A 1 195 ? 9.917 -1.589 10.838 1.00 87.38 195 HIS A N 1
ATOM 1483 C CA . HIS A 1 195 ? 8.760 -2.160 10.140 1.00 87.38 195 HIS A CA 1
ATOM 1484 C C . HIS A 1 195 ? 8.797 -1.919 8.626 1.00 87.38 195 HIS A C 1
ATOM 1486 O O . HIS A 1 195 ? 7.853 -2.251 7.919 1.00 87.38 195 HIS A O 1
ATOM 1492 N N . ALA A 1 196 ? 9.860 -1.297 8.116 1.00 89.31 196 ALA A N 1
ATOM 1493 C CA . ALA A 1 196 ? 10.002 -1.019 6.700 1.00 89.31 196 ALA A CA 1
ATOM 1494 C C . ALA A 1 196 ? 10.668 -2.187 5.971 1.00 89.31 196 ALA A C 1
ATOM 1496 O O . ALA A 1 196 ? 11.516 -2.908 6.516 1.00 89.31 196 ALA A O 1
ATOM 1497 N N . HIS A 1 197 ? 10.283 -2.337 4.710 1.00 93.44 197 HIS A N 1
ATOM 1498 C CA . HIS A 1 197 ? 10.863 -3.276 3.764 1.00 93.44 197 HIS A CA 1
ATOM 1499 C C . HIS A 1 197 ? 11.587 -2.502 2.649 1.00 93.44 197 HIS A C 1
ATOM 1501 O O . HIS A 1 197 ? 11.608 -1.266 2.625 1.00 93.44 197 HIS A O 1
ATOM 1507 N N . LEU A 1 198 ? 12.220 -3.228 1.729 1.00 94.50 198 LEU A N 1
ATOM 1508 C CA . LEU A 1 198 ? 12.807 -2.675 0.509 1.00 94.50 198 LEU A CA 1
ATOM 1509 C C . LEU A 1 198 ? 11.773 -2.666 -0.630 1.00 94.50 198 LEU A C 1
ATOM 1511 O O . LEU A 1 198 ? 12.010 -3.181 -1.717 1.00 94.50 198 LEU A O 1
ATOM 1515 N N . ASP A 1 199 ? 10.620 -2.059 -0.363 1.00 94.81 199 ASP A N 1
ATOM 1516 C CA . ASP A 1 199 ? 9.401 -2.083 -1.178 1.00 94.81 199 ASP A CA 1
ATOM 1517 C C . ASP A 1 199 ? 9.162 -0.775 -1.959 1.00 94.81 199 ASP A C 1
ATOM 1519 O O . ASP A 1 199 ? 8.041 -0.468 -2.360 1.00 94.81 199 ASP A O 1
ATOM 1523 N N . GLU A 1 200 ? 10.199 0.032 -2.205 1.00 95.56 200 GLU A N 1
ATOM 1524 C CA . GLU A 1 200 ? 10.033 1.247 -3.012 1.00 95.56 200 GLU A CA 1
ATOM 1525 C C . GLU A 1 200 ? 9.578 0.909 -4.437 1.00 95.56 200 GLU A C 1
ATOM 1527 O O . GLU A 1 200 ? 10.105 0.014 -5.096 1.00 95.56 200 GLU A O 1
ATOM 1532 N N . LEU A 1 201 ? 8.609 1.677 -4.930 1.00 97.50 201 LEU A N 1
ATOM 1533 C CA . LEU A 1 201 ? 7.916 1.469 -6.201 1.00 97.50 201 LEU A CA 1
ATOM 1534 C C . LEU A 1 201 ? 7.135 0.145 -6.277 1.00 97.50 201 LEU A C 1
ATOM 1536 O O . LEU A 1 201 ? 6.701 -0.233 -7.371 1.00 97.50 201 LEU A O 1
ATOM 1540 N N . ALA A 1 202 ? 6.926 -0.551 -5.151 1.00 97.00 202 ALA A N 1
ATOM 1541 C CA . ALA A 1 202 ? 6.072 -1.731 -5.100 1.00 97.00 202 ALA A CA 1
ATOM 1542 C C . ALA A 1 202 ? 4.621 -1.372 -5.431 1.00 97.00 202 ALA A C 1
ATOM 1544 O O . ALA A 1 202 ? 4.134 -0.293 -5.078 1.00 97.00 202 ALA A O 1
ATOM 1545 N N . VAL A 1 203 ? 3.941 -2.293 -6.110 1.00 97.56 203 VAL A N 1
ATOM 1546 C CA . VAL A 1 203 ? 2.537 -2.159 -6.502 1.00 97.56 203 VAL A CA 1
ATOM 1547 C C . VAL A 1 203 ? 1.719 -3.254 -5.836 1.00 97.56 203 VAL A C 1
ATOM 1549 O O . VAL A 1 203 ? 2.083 -4.423 -5.907 1.00 97.56 203 VAL A O 1
ATOM 1552 N N . GLU A 1 204 ? 0.576 -2.883 -5.272 1.00 96.88 204 GLU A N 1
ATOM 1553 C CA . GLU A 1 204 ? -0.533 -3.801 -5.046 1.00 96.88 204 GLU A CA 1
ATOM 1554 C C . GLU A 1 204 ? -1.679 -3.493 -6.001 1.00 96.88 204 GLU A C 1
ATOM 1556 O O . GLU A 1 204 ? -1.999 -2.326 -6.243 1.00 96.88 204 GLU A O 1
ATOM 1561 N N . LEU A 1 205 ? -2.321 -4.538 -6.517 1.00 97.69 205 LEU A N 1
ATOM 1562 C CA . LEU A 1 205 ? -3.340 -4.418 -7.547 1.00 97.69 205 LEU A CA 1
ATOM 1563 C C . LEU A 1 205 ? -4.460 -5.437 -7.334 1.00 97.69 205 LEU A C 1
ATOM 1565 O O . LEU A 1 205 ? -4.230 -6.644 -7.381 1.00 97.69 205 LEU A O 1
ATOM 1569 N N . THR A 1 206 ? -5.687 -4.943 -7.202 1.00 98.06 206 THR A N 1
ATOM 1570 C CA . THR A 1 206 ? -6.919 -5.736 -7.250 1.00 98.06 206 THR A CA 1
ATOM 1571 C C . THR A 1 206 ? -7.777 -5.234 -8.404 1.00 98.06 206 THR A C 1
ATOM 1573 O O . THR A 1 206 ? -8.059 -4.038 -8.500 1.00 98.06 206 THR A O 1
ATOM 1576 N N . VAL A 1 207 ? -8.236 -6.150 -9.251 1.00 97.25 207 VAL A N 1
ATOM 1577 C CA . VAL A 1 207 ? -9.142 -5.866 -10.372 1.00 97.25 207 VAL A CA 1
ATOM 1578 C C . VAL A 1 207 ? -10.357 -6.778 -10.253 1.00 97.25 207 VAL A C 1
ATOM 1580 O O . VAL A 1 207 ? -10.212 -7.983 -10.062 1.00 97.25 207 VAL A O 1
ATOM 1583 N N . ASP A 1 208 ? -11.562 -6.211 -10.329 1.00 95.69 208 ASP A N 1
ATOM 1584 C CA . ASP A 1 208 ? -12.837 -6.938 -10.226 1.00 95.69 208 ASP A CA 1
ATOM 1585 C C . ASP A 1 208 ? -12.928 -7.841 -8.984 1.00 95.69 208 ASP A C 1
ATOM 1587 O O . ASP A 1 208 ? -13.407 -8.976 -9.031 1.00 95.69 208 ASP A O 1
ATOM 1591 N N . GLY A 1 209 ? -12.414 -7.343 -7.856 1.00 93.69 209 GLY A N 1
ATOM 1592 C CA . GLY A 1 209 ? -12.390 -8.066 -6.584 1.00 93.69 209 GLY A CA 1
ATOM 1593 C C . GLY A 1 209 ? -11.376 -9.213 -6.505 1.00 93.69 209 GLY A C 1
ATOM 1594 O O . GLY A 1 209 ? -11.356 -9.913 -5.496 1.00 93.69 209 GLY A O 1
ATOM 1595 N N . ARG A 1 210 ? -10.529 -9.411 -7.525 1.00 94.38 210 ARG A N 1
ATOM 1596 C CA . ARG A 1 210 ? -9.437 -10.395 -7.516 1.00 94.38 210 ARG A CA 1
ATOM 1597 C C . ARG A 1 210 ? -8.096 -9.715 -7.299 1.00 94.38 210 ARG A C 1
ATOM 1599 O O . ARG A 1 210 ? -7.764 -8.766 -8.005 1.00 94.38 210 ARG A O 1
ATOM 1606 N N . ASP A 1 211 ? -7.323 -10.228 -6.352 1.00 93.69 211 ASP A N 1
ATOM 1607 C CA . ASP A 1 211 ? -5.958 -9.770 -6.108 1.00 93.69 211 ASP A CA 1
ATOM 1608 C C . ASP A 1 211 ? -5.043 -10.261 -7.235 1.00 93.69 211 ASP A C 1
ATOM 1610 O O . ASP A 1 211 ? -4.799 -11.458 -7.377 1.00 93.69 211 ASP A O 1
ATOM 1614 N N . VAL A 1 212 ? -4.583 -9.325 -8.065 1.00 95.12 212 VAL A N 1
ATOM 1615 C CA . VAL A 1 212 ? -3.666 -9.567 -9.187 1.00 95.12 212 VAL A CA 1
ATOM 1616 C C . VAL A 1 212 ? -2.221 -9.497 -8.703 1.00 95.12 212 VAL A C 1
ATOM 1618 O O . VAL A 1 212 ? -1.403 -10.338 -9.064 1.00 95.12 212 VAL A O 1
ATOM 1621 N N . ILE A 1 213 ? -1.920 -8.507 -7.860 1.00 95.50 213 ILE A N 1
ATOM 1622 C CA . ILE A 1 213 ? -0.640 -8.363 -7.170 1.00 95.50 213 ILE A CA 1
ATOM 1623 C C . ILE A 1 213 ? -0.944 -8.099 -5.700 1.00 95.50 213 ILE A C 1
ATOM 1625 O O . ILE A 1 213 ? -1.603 -7.112 -5.369 1.00 95.50 213 ILE A O 1
ATOM 1629 N N . ALA A 1 214 ? -0.453 -8.970 -4.824 1.00 93.50 214 ALA A N 1
ATOM 1630 C CA . ALA A 1 214 ? -0.572 -8.819 -3.384 1.00 93.50 214 ALA A CA 1
ATOM 1631 C C . ALA A 1 214 ? 0.816 -8.872 -2.754 1.00 93.50 214 ALA A C 1
ATOM 1633 O O . ALA A 1 214 ? 1.605 -9.768 -3.061 1.00 93.50 214 ALA A O 1
ATOM 1634 N N . ASP A 1 215 ? 1.090 -7.929 -1.860 1.00 94.88 215 ASP A N 1
ATOM 1635 C CA . ASP A 1 215 ? 2.296 -7.964 -1.055 1.00 94.88 215 ASP A CA 1
ATOM 1636 C C . ASP A 1 215 ? 2.245 -9.151 -0.073 1.00 94.88 215 ASP A C 1
ATOM 1638 O O . ASP A 1 215 ? 1.177 -9.434 0.494 1.00 94.88 215 ASP A O 1
ATOM 1642 N N . PRO A 1 216 ? 3.354 -9.885 0.123 1.00 93.69 216 PRO A N 1
ATOM 1643 C CA . PRO A 1 216 ? 3.352 -11.077 0.958 1.00 93.69 216 PRO A CA 1
ATOM 1644 C C . PRO A 1 216 ? 3.275 -10.790 2.461 1.00 93.69 216 PRO A C 1
ATOM 1646 O O . PRO A 1 216 ? 2.928 -11.710 3.198 1.00 93.69 216 PRO A O 1
ATOM 1649 N N . GLY A 1 217 ? 3.562 -9.576 2.938 1.00 92.56 217 GLY A N 1
ATOM 1650 C CA . GLY A 1 217 ? 3.577 -9.243 4.366 1.00 92.56 217 GLY A CA 1
ATOM 1651 C C . GLY A 1 217 ? 4.895 -9.609 5.059 1.00 92.56 217 GLY A C 1
ATOM 1652 O O . GLY A 1 217 ? 5.967 -9.446 4.494 1.00 92.56 217 GLY A O 1
ATOM 1653 N N . THR A 1 218 ? 4.829 -10.099 6.301 1.00 89.06 218 THR A N 1
ATOM 1654 C CA . THR A 1 218 ? 5.984 -10.166 7.231 1.00 89.06 218 THR A CA 1
ATOM 1655 C C . THR A 1 218 ? 6.479 -11.566 7.591 1.00 89.06 218 THR A C 1
ATOM 1657 O O . THR A 1 218 ? 7.662 -11.790 7.859 1.00 89.06 218 THR A O 1
ATOM 1660 N N . TYR A 1 219 ? 5.540 -12.498 7.745 1.00 91.00 219 TYR A N 1
ATOM 1661 C CA . TYR A 1 219 ? 5.678 -13.769 8.449 1.00 91.00 219 TYR A CA 1
ATOM 1662 C C . TYR A 1 219 ? 6.182 -13.679 9.900 1.00 91.00 219 TYR A C 1
ATOM 1664 O O . TYR A 1 219 ? 5.370 -13.709 10.822 1.00 91.00 219 TYR A O 1
ATOM 1672 N N . LEU A 1 220 ? 7.493 -13.632 10.151 1.00 90.12 220 LEU A N 1
ATOM 1673 C CA . LEU A 1 220 ? 8.068 -13.747 11.501 1.00 90.12 220 LEU A CA 1
ATOM 1674 C C . LEU A 1 220 ? 9.233 -12.782 11.720 1.00 90.12 220 LEU A C 1
ATOM 1676 O O . LEU A 1 220 ? 9.953 -12.440 10.787 1.00 90.12 220 LEU A O 1
ATOM 1680 N N . TYR A 1 221 ? 9.444 -12.390 12.983 1.00 88.88 221 TYR A N 1
ATOM 1681 C CA . TYR A 1 221 ? 10.532 -11.493 13.374 1.00 88.88 221 TYR A CA 1
ATOM 1682 C C . TYR A 1 221 ? 11.764 -12.254 13.885 1.00 88.88 221 TYR A C 1
ATOM 1684 O O . TYR A 1 221 ? 12.444 -12.966 13.148 1.00 88.88 221 TYR A O 1
ATOM 1692 N N . THR A 1 222 ? 12.068 -12.096 15.172 1.00 90.50 222 THR A N 1
ATOM 1693 C CA . THR A 1 222 ? 13.319 -12.511 15.812 1.00 90.50 222 THR A CA 1
ATOM 1694 C C . THR A 1 222 ? 13.492 -14.022 15.883 1.00 90.50 222 THR A C 1
ATOM 1696 O O . THR A 1 222 ? 14.623 -14.494 15.940 1.00 90.50 222 THR A O 1
ATOM 1699 N N . ALA A 1 223 ? 12.397 -14.785 15.842 1.00 92.88 223 ALA A N 1
ATOM 1700 C CA . ALA A 1 223 ? 12.439 -16.243 15.879 1.00 92.88 223 ALA A CA 1
ATOM 1701 C C . ALA A 1 223 ? 13.056 -16.857 14.611 1.00 92.88 223 ALA A C 1
ATOM 1703 O O . ALA A 1 223 ? 13.657 -17.924 14.693 1.00 92.88 223 ALA A O 1
ATOM 1704 N N . LEU A 1 224 ? 12.930 -16.198 13.450 1.00 93.44 224 LEU A N 1
ATOM 1705 C CA . LEU A 1 224 ? 13.497 -16.658 12.177 1.00 93.44 224 LEU A CA 1
ATOM 1706 C C . LEU A 1 224 ? 14.130 -15.485 11.401 1.00 93.44 224 LEU A C 1
ATOM 1708 O O . LEU A 1 224 ? 13.573 -15.049 10.394 1.00 93.44 224 LEU A O 1
ATOM 1712 N N . PRO A 1 225 ? 15.317 -15.002 11.817 1.00 93.44 225 PRO A N 1
ATOM 1713 C CA . PRO A 1 225 ? 15.983 -13.836 11.226 1.00 93.44 225 PRO A CA 1
ATOM 1714 C C . PRO A 1 225 ? 16.158 -13.906 9.703 1.00 93.44 225 PRO A C 1
ATOM 1716 O O . PRO A 1 225 ? 15.914 -12.930 8.999 1.00 93.44 225 PRO A O 1
ATOM 1719 N N . ALA A 1 226 ? 16.534 -15.081 9.187 1.00 93.56 226 ALA A N 1
ATOM 1720 C CA . ALA A 1 226 ? 16.671 -15.301 7.750 1.00 93.56 226 ALA A CA 1
ATOM 1721 C C . ALA A 1 226 ? 15.328 -15.139 7.024 1.00 93.56 226 ALA A C 1
ATOM 1723 O O . ALA A 1 226 ? 15.258 -14.434 6.025 1.00 93.56 226 ALA A O 1
ATOM 1724 N N . ARG A 1 227 ? 14.245 -15.711 7.575 1.00 93.25 227 ARG A N 1
ATOM 1725 C CA . ARG A 1 227 ? 12.898 -15.570 7.006 1.00 93.25 227 ARG A CA 1
ATOM 1726 C C . ARG A 1 227 ? 12.418 -14.128 7.071 1.00 93.25 227 ARG A C 1
ATOM 1728 O O . ARG A 1 227 ? 11.894 -13.643 6.087 1.00 93.25 227 ARG A O 1
ATOM 1735 N N . ARG A 1 228 ? 12.663 -13.408 8.164 1.00 93.31 228 ARG A N 1
ATOM 1736 C CA . ARG A 1 228 ? 12.356 -11.973 8.241 1.00 93.31 228 ARG A CA 1
ATOM 1737 C C . ARG A 1 228 ? 12.994 -11.193 7.086 1.00 93.31 228 ARG A C 1
ATOM 1739 O O . ARG A 1 228 ? 12.325 -10.401 6.433 1.00 93.31 228 ARG A O 1
ATOM 1746 N N . ASN A 1 229 ? 14.280 -11.425 6.823 1.00 93.94 229 ASN A N 1
ATOM 1747 C CA . ASN A 1 229 ? 14.984 -10.739 5.739 1.00 93.94 229 ASN A CA 1
ATOM 1748 C C . ASN A 1 229 ? 14.545 -11.204 4.341 1.00 93.94 229 ASN A C 1
ATOM 1750 O O . ASN A 1 229 ? 14.611 -10.398 3.420 1.00 93.94 229 ASN A O 1
ATOM 1754 N N . GLU A 1 230 ? 14.048 -12.437 4.179 1.00 94.50 230 GLU A N 1
ATOM 1755 C CA . GLU A 1 230 ? 13.392 -12.858 2.930 1.00 94.50 230 GLU A CA 1
ATOM 1756 C C . GLU A 1 230 ? 12.177 -11.974 2.621 1.00 94.50 230 GLU A C 1
ATOM 1758 O O . GLU A 1 230 ? 12.063 -11.521 1.492 1.00 94.50 230 GLU A O 1
ATOM 1763 N N . TYR A 1 231 ? 11.318 -11.673 3.604 1.00 94.56 231 TYR A N 1
ATOM 1764 C CA . TYR A 1 231 ? 10.135 -10.819 3.394 1.00 94.56 231 TYR A CA 1
ATOM 1765 C C . TYR A 1 231 ? 10.469 -9.324 3.292 1.00 94.56 231 TYR A C 1
ATOM 1767 O O . TYR A 1 231 ? 9.752 -8.600 2.617 1.00 94.56 231 TYR A O 1
ATOM 1775 N N . ARG A 1 232 ? 11.556 -8.853 3.925 1.00 94.50 232 ARG A N 1
ATOM 1776 C CA . ARG A 1 232 ? 12.024 -7.453 3.816 1.00 94.50 232 ARG A CA 1
ATOM 1777 C C . ARG A 1 232 ? 12.786 -7.155 2.523 1.00 94.50 232 ARG A C 1
ATOM 1779 O O . ARG A 1 232 ? 12.985 -5.984 2.200 1.00 94.50 232 ARG A O 1
ATOM 1786 N N . SER A 1 233 ? 13.286 -8.188 1.846 1.00 95.19 233 SER A N 1
ATOM 1787 C CA . SER A 1 233 ? 14.032 -8.073 0.590 1.00 95.19 233 SER A CA 1
ATOM 1788 C C . SER A 1 233 ? 13.163 -7.474 -0.503 1.00 95.19 233 SER A C 1
ATOM 1790 O O . SER A 1 233 ? 11.991 -7.813 -0.637 1.00 95.19 233 SER A O 1
ATOM 1792 N N . ALA A 1 234 ? 13.770 -6.664 -1.368 1.00 95.19 234 ALA A N 1
ATOM 1793 C CA . ALA A 1 234 ? 13.084 -6.129 -2.541 1.00 95.19 234 ALA A CA 1
ATOM 1794 C C . ALA A 1 234 ? 12.561 -7.251 -3.459 1.00 95.19 234 ALA A C 1
ATOM 1796 O O . ALA A 1 234 ? 11.591 -7.069 -4.187 1.00 95.19 234 ALA A O 1
ATOM 1797 N N . ARG A 1 235 ? 13.156 -8.447 -3.387 1.00 95.50 235 ARG A N 1
ATOM 1798 C CA . ARG A 1 235 ? 12.746 -9.633 -4.152 1.00 95.50 235 ARG A CA 1
ATOM 1799 C C . ARG A 1 235 ? 11.417 -10.237 -3.685 1.00 95.50 235 ARG A C 1
ATOM 1801 O O . ARG A 1 235 ? 10.835 -11.026 -4.424 1.00 95.50 235 ARG A O 1
ATOM 1808 N N . ALA A 1 236 ? 10.933 -9.887 -2.493 1.00 95.69 236 ALA A N 1
ATOM 1809 C CA . ALA A 1 236 ? 9.621 -10.309 -2.003 1.00 95.69 236 ALA A CA 1
ATOM 1810 C C . ALA A 1 236 ? 8.469 -9.466 -2.564 1.00 95.69 236 ALA A C 1
ATOM 1812 O O . ALA A 1 236 ? 7.312 -9.846 -2.420 1.00 95.69 236 ALA A O 1
ATOM 1813 N N . HIS A 1 237 ? 8.767 -8.346 -3.218 1.00 96.25 237 HIS A N 1
ATOM 1814 C CA . HIS A 1 237 ? 7.779 -7.352 -3.613 1.00 96.25 237 HIS A CA 1
ATOM 1815 C C . HIS A 1 237 ? 7.689 -7.234 -5.136 1.00 96.25 237 HIS A C 1
ATOM 1817 O O . HIS A 1 237 ? 8.650 -7.508 -5.859 1.00 96.25 237 HIS A O 1
ATOM 1823 N N . PHE A 1 238 ? 6.544 -6.770 -5.644 1.00 97.25 238 PHE A N 1
ATOM 1824 C CA . PHE A 1 238 ? 6.403 -6.445 -7.065 1.00 97.25 238 PHE A CA 1
ATOM 1825 C C . PHE A 1 238 ? 7.067 -5.099 -7.376 1.00 97.25 238 PHE A C 1
ATOM 1827 O O . PHE A 1 238 ? 6.408 -4.070 -7.513 1.00 97.25 238 PHE A O 1
ATOM 1834 N N . VAL A 1 239 ? 8.393 -5.090 -7.464 1.00 97.12 239 VAL A N 1
ATOM 1835 C CA . VAL A 1 239 ? 9.233 -3.893 -7.655 1.00 97.12 239 VAL A CA 1
ATOM 1836 C C . VAL A 1 239 ? 10.013 -3.962 -8.973 1.00 97.12 239 VAL A C 1
ATOM 1838 O O . VAL A 1 239 ? 10.077 -5.031 -9.594 1.00 97.12 239 VAL A O 1
ATOM 1841 N N . PRO A 1 240 ? 10.621 -2.852 -9.437 1.00 97.56 240 PRO A N 1
ATOM 1842 C CA . PRO A 1 240 ? 11.488 -2.891 -10.607 1.00 97.56 240 PRO A CA 1
ATOM 1843 C C . PRO A 1 240 ? 12.668 -3.845 -10.409 1.00 97.56 240 PRO A C 1
ATOM 1845 O O . PRO A 1 240 ? 13.291 -3.878 -9.342 1.00 97.56 240 PRO A O 1
ATOM 1848 N N . ARG A 1 241 ? 13.041 -4.569 -11.467 1.00 96.62 241 ARG A N 1
ATOM 1849 C CA . ARG A 1 241 ? 14.127 -5.562 -11.442 1.00 96.62 241 ARG A CA 1
ATOM 1850 C C . ARG A 1 241 ? 15.428 -5.013 -10.868 1.00 96.62 241 ARG A C 1
ATOM 1852 O O . ARG A 1 241 ? 16.032 -5.621 -9.987 1.00 96.62 241 ARG A O 1
ATOM 1859 N N . ARG A 1 242 ? 15.844 -3.837 -11.347 1.00 95.81 242 ARG A N 1
ATOM 1860 C CA . ARG A 1 242 ? 17.117 -3.224 -10.956 1.00 95.81 242 ARG A CA 1
ATOM 1861 C C . ARG A 1 242 ? 17.169 -2.863 -9.471 1.00 95.81 242 ARG A C 1
ATOM 1863 O O . ARG A 1 242 ? 18.243 -2.932 -8.879 1.00 95.81 242 ARG A O 1
ATOM 1870 N N . LEU A 1 243 ? 16.027 -2.516 -8.870 1.00 95.19 243 LEU A N 1
ATOM 1871 C CA . LEU A 1 243 ? 15.932 -2.310 -7.427 1.00 95.19 243 LEU A CA 1
ATOM 1872 C C . LEU A 1 243 ? 16.142 -3.634 -6.687 1.00 95.19 243 LEU A C 1
ATOM 1874 O O . LEU A 1 243 ? 16.994 -3.706 -5.804 1.00 95.19 243 LEU A O 1
ATOM 1878 N N . ALA A 1 244 ? 15.442 -4.691 -7.099 1.00 94.69 244 ALA A N 1
ATOM 1879 C CA . ALA A 1 244 ? 15.539 -6.007 -6.471 1.00 94.69 244 ALA A CA 1
ATOM 1880 C C . ALA A 1 244 ? 16.933 -6.645 -6.532 1.00 94.69 244 ALA A C 1
ATOM 1882 O O . ALA A 1 244 ? 17.319 -7.393 -5.639 1.00 94.69 244 ALA A O 1
ATOM 1883 N N . GLU A 1 245 ? 17.715 -6.342 -7.565 1.00 94.44 245 GLU A N 1
ATOM 1884 C CA . GLU A 1 245 ? 19.078 -6.859 -7.710 1.00 94.44 245 GLU A CA 1
ATOM 1885 C C . GLU A 1 245 ? 20.104 -6.166 -6.801 1.00 94.44 245 GLU A C 1
ATOM 1887 O O . GLU A 1 245 ? 21.213 -6.676 -6.636 1.00 94.44 245 GLU A O 1
ATOM 1892 N N . ARG A 1 246 ? 19.781 -4.986 -6.257 1.00 93.50 246 ARG A N 1
ATOM 1893 C CA . ARG A 1 246 ? 20.772 -4.086 -5.640 1.00 93.50 246 ARG A CA 1
ATOM 1894 C C . ARG A 1 246 ? 20.404 -3.611 -4.235 1.00 93.50 246 ARG A C 1
ATOM 1896 O O . ARG A 1 246 ? 21.305 -3.356 -3.440 1.00 93.50 246 ARG A O 1
ATOM 1903 N N . ALA A 1 247 ? 19.116 -3.489 -3.916 1.00 92.25 247 ALA A N 1
ATOM 1904 C CA . ALA A 1 247 ? 18.653 -2.895 -2.660 1.00 92.25 247 ALA A CA 1
ATOM 1905 C C . ALA A 1 247 ? 19.004 -3.733 -1.421 1.00 92.25 247 ALA A C 1
ATOM 1907 O O . ALA A 1 247 ? 19.205 -3.172 -0.344 1.00 92.25 247 ALA A O 1
ATOM 1908 N N . ASP A 1 248 ? 19.132 -5.054 -1.570 1.00 92.88 248 ASP A N 1
ATOM 1909 C CA . ASP A 1 248 ? 19.332 -5.989 -0.455 1.00 92.88 248 ASP A CA 1
ATOM 1910 C C . ASP A 1 248 ? 20.651 -5.779 0.308 1.00 92.88 248 ASP A C 1
ATOM 1912 O O . ASP A 1 248 ? 20.780 -6.231 1.446 1.00 92.88 248 ASP A O 1
ATOM 1916 N N . ALA A 1 249 ? 21.605 -5.015 -0.241 1.00 91.31 249 ALA A N 1
ATOM 1917 C CA . ALA A 1 249 ? 22.778 -4.553 0.508 1.00 91.31 249 ALA A CA 1
ATOM 1918 C C . ALA A 1 249 ? 22.396 -3.803 1.805 1.00 91.31 249 ALA A C 1
ATOM 1920 O O . ALA A 1 249 ? 23.139 -3.841 2.793 1.00 91.31 249 ALA A O 1
ATOM 1921 N N . ALA A 1 250 ? 21.213 -3.178 1.836 1.00 90.31 250 ALA A N 1
ATOM 1922 C CA . ALA A 1 250 ? 20.684 -2.482 3.003 1.00 90.31 250 ALA A CA 1
ATOM 1923 C C . ALA A 1 250 ? 20.256 -3.409 4.155 1.00 90.31 250 ALA A C 1
ATOM 1925 O O . ALA A 1 250 ? 20.133 -2.948 5.290 1.00 90.31 250 ALA A O 1
ATOM 1926 N N . LEU A 1 251 ? 20.090 -4.714 3.907 1.00 91.94 251 LEU A N 1
ATOM 1927 C CA . LEU A 1 251 ? 19.734 -5.714 4.927 1.00 91.94 251 LEU A CA 1
ATOM 1928 C C . LEU A 1 251 ? 20.927 -6.161 5.786 1.00 91.94 251 LEU A C 1
ATOM 1930 O O . LEU A 1 251 ? 20.772 -7.005 6.665 1.00 91.94 251 LEU A O 1
ATOM 1934 N N . SER A 1 252 ? 22.119 -5.610 5.540 1.00 89.12 252 SER A N 1
ATOM 1935 C CA . SER A 1 252 ? 23.358 -5.951 6.254 1.00 89.12 252 SER A CA 1
ATOM 1936 C C . SER A 1 252 ? 23.421 -5.440 7.703 1.00 89.12 252 SER A C 1
ATOM 1938 O O . SER A 1 252 ? 24.347 -5.790 8.435 1.00 89.12 252 SER A O 1
ATOM 1940 N N . GLY A 1 253 ? 22.464 -4.601 8.115 1.00 84.31 253 GLY A N 1
ATOM 1941 C CA . GLY A 1 253 ? 22.342 -4.075 9.475 1.00 84.31 253 GLY A CA 1
ATOM 1942 C C . GLY A 1 253 ? 21.707 -5.05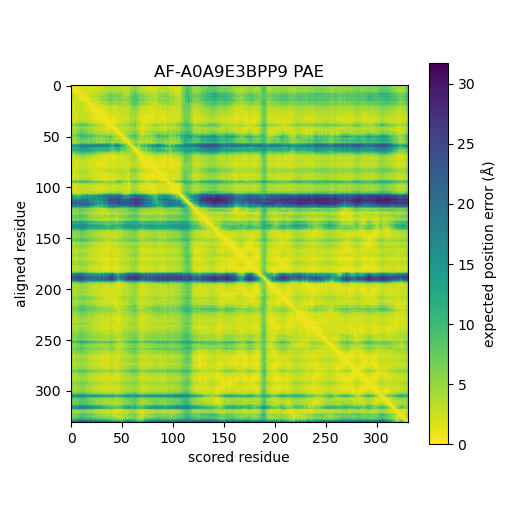3 10.472 1.00 84.31 253 GLY A C 1
ATOM 1943 O O . GLY A 1 253 ? 21.651 -6.264 10.260 1.00 84.31 253 GLY A O 1
ATOM 1944 N N . SER A 1 254 ? 21.216 -4.515 11.592 1.00 88.19 254 SER A N 1
ATOM 1945 C CA . SER A 1 254 ? 20.397 -5.290 12.530 1.00 88.19 254 SER A CA 1
ATOM 1946 C C . SER A 1 254 ? 19.041 -5.678 11.909 1.00 88.19 254 SER A C 1
ATOM 1948 O O . SER A 1 254 ? 18.628 -5.156 10.873 1.00 88.19 254 SER A O 1
ATOM 1950 N N . LEU A 1 255 ? 18.299 -6.588 12.553 1.00 87.62 255 LEU A N 1
ATOM 1951 C CA . LEU A 1 255 ? 16.996 -7.051 12.046 1.00 87.62 255 LEU A CA 1
ATOM 1952 C C . LEU A 1 255 ? 15.935 -5.947 11.935 1.00 87.62 255 LEU A C 1
ATOM 1954 O O . LEU A 1 255 ? 14.893 -6.173 11.327 1.00 87.62 255 LEU A O 1
ATOM 1958 N N . PHE A 1 256 ? 16.179 -4.774 12.505 1.00 88.50 256 PHE A N 1
ATOM 1959 C CA . PHE A 1 256 ? 15.270 -3.631 12.483 1.00 88.50 256 PHE A CA 1
ATOM 1960 C C . PHE A 1 256 ? 15.955 -2.384 11.901 1.00 88.50 256 PHE A C 1
ATOM 1962 O O . PHE A 1 256 ? 15.591 -1.268 12.258 1.00 88.50 256 PHE A O 1
ATOM 1969 N N . GLU A 1 257 ? 16.970 -2.612 11.057 1.00 88.62 257 GLU A N 1
ATOM 1970 C CA . GLU A 1 257 ? 17.729 -1.600 10.317 1.00 88.62 257 GLU A CA 1
ATOM 1971 C C . GLU A 1 257 ? 17.758 -1.919 8.808 1.00 88.62 257 GLU A C 1
ATOM 1973 O O . GLU A 1 257 ? 17.899 -3.080 8.411 1.00 88.62 257 GLU A O 1
ATOM 1978 N N . LEU A 1 258 ? 17.662 -0.885 7.972 1.00 88.38 258 LEU A N 1
ATOM 1979 C CA . LEU A 1 258 ? 17.773 -0.865 6.512 1.00 88.38 258 LEU A CA 1
ATOM 1980 C C . LEU A 1 258 ? 18.799 0.207 6.109 1.00 88.38 258 LEU A C 1
ATOM 1982 O O . LEU A 1 258 ? 18.477 1.309 5.651 1.00 88.38 258 LEU A O 1
ATOM 1986 N N . ARG A 1 259 ? 20.083 -0.106 6.299 1.00 85.06 259 ARG A N 1
ATOM 1987 C CA . ARG A 1 259 ? 21.177 0.866 6.158 1.00 85.06 259 ARG A CA 1
ATOM 1988 C C . ARG A 1 259 ? 21.371 1.286 4.707 1.00 85.06 259 ARG A C 1
ATOM 1990 O O . ARG A 1 259 ? 21.701 0.469 3.859 1.00 85.06 259 ARG A O 1
ATOM 1997 N N . GLY A 1 260 ? 21.219 2.580 4.433 1.00 87.31 260 GLY A N 1
ATOM 1998 C CA . GLY A 1 260 ? 21.396 3.112 3.080 1.00 87.31 260 GLY A CA 1
ATOM 1999 C C . GLY A 1 260 ? 20.341 2.616 2.089 1.00 87.31 260 GLY A C 1
ATOM 2000 O O . GLY A 1 260 ? 20.589 2.643 0.886 1.00 87.31 260 GLY A O 1
ATOM 2001 N N . ALA A 1 261 ? 19.181 2.156 2.572 1.00 90.75 261 ALA A N 1
ATOM 2002 C CA . ALA A 1 261 ? 18.113 1.714 1.691 1.00 90.75 261 ALA A CA 1
ATOM 2003 C C . ALA A 1 261 ? 17.682 2.841 0.730 1.00 90.75 261 ALA A C 1
ATOM 2005 O O . ALA A 1 261 ? 17.460 3.972 1.185 1.00 90.75 261 ALA A O 1
ATOM 2006 N N . PRO A 1 262 ? 17.511 2.546 -0.573 1.00 92.56 262 PRO A N 1
ATOM 2007 C CA . PRO A 1 262 ? 17.074 3.522 -1.572 1.00 92.56 262 PRO A CA 1
ATOM 2008 C C . PRO A 1 262 ? 15.704 4.100 -1.230 1.00 92.56 262 PRO A C 1
ATOM 2010 O O . PRO A 1 262 ? 14.811 3.333 -0.886 1.00 92.56 262 PRO A O 1
ATOM 2013 N N . VAL A 1 263 ? 15.524 5.419 -1.307 1.00 92.25 263 VAL A N 1
ATOM 2014 C CA . VAL A 1 263 ? 14.243 6.092 -1.018 1.00 92.25 263 VAL A CA 1
ATOM 2015 C C . VAL A 1 263 ? 13.620 6.558 -2.327 1.00 92.25 263 VAL A C 1
ATOM 2017 O O . VAL A 1 263 ? 14.306 7.176 -3.144 1.00 92.25 263 VAL A O 1
ATOM 2020 N N . GLY A 1 264 ? 12.337 6.261 -2.522 1.00 94.81 264 GLY A N 1
ATOM 2021 C CA . GLY A 1 264 ? 11.600 6.684 -3.701 1.00 94.81 264 GLY A CA 1
ATOM 2022 C C . GLY A 1 264 ? 11.228 8.166 -3.670 1.00 94.81 264 GLY A C 1
ATOM 2023 O O . GLY A 1 264 ? 11.133 8.799 -2.619 1.00 94.81 264 GLY A O 1
ATOM 2024 N N . GLU A 1 265 ? 10.966 8.720 -4.840 1.00 95.94 265 GLU A N 1
ATOM 2025 C CA . GLU A 1 265 ? 10.404 10.048 -5.036 1.00 95.94 265 GLU A CA 1
ATOM 2026 C C . GLU A 1 265 ? 9.222 9.937 -5.994 1.00 95.94 265 GLU A C 1
ATOM 2028 O O . GLU A 1 265 ? 9.359 9.436 -7.110 1.00 95.94 265 GLU A O 1
ATOM 2033 N N . CYS A 1 266 ? 8.053 10.402 -5.555 1.00 97.44 266 CYS A N 1
ATOM 2034 C CA . CYS A 1 266 ? 6.888 10.501 -6.422 1.00 97.44 266 CYS A CA 1
ATOM 2035 C C . CYS A 1 266 ? 7.051 11.723 -7.324 1.00 97.44 266 CYS A C 1
ATOM 2037 O O . CYS A 1 266 ? 7.086 12.851 -6.836 1.00 97.44 266 CYS A O 1
ATOM 2039 N N . LEU A 1 267 ? 7.107 11.489 -8.629 1.00 97.31 267 LEU A N 1
ATOM 2040 C CA . LEU A 1 267 ? 7.200 12.525 -9.653 1.00 97.31 267 LEU A CA 1
ATOM 2041 C C . LEU A 1 267 ? 5.816 12.935 -10.163 1.00 97.31 267 LEU A C 1
ATOM 2043 O O . LEU A 1 267 ? 5.612 14.101 -10.476 1.00 97.31 267 LEU A O 1
ATOM 2047 N N . TYR A 1 268 ? 4.863 11.998 -10.205 1.00 98.25 268 TYR A N 1
ATOM 2048 C CA . TYR A 1 268 ? 3.479 12.252 -10.597 1.00 98.25 268 TYR A CA 1
ATOM 2049 C C . TYR A 1 268 ? 2.492 11.447 -9.760 1.00 98.25 268 TYR A C 1
ATOM 2051 O O . TYR A 1 268 ? 2.658 10.242 -9.573 1.00 98.25 268 TYR A O 1
ATOM 2059 N N . TRP A 1 269 ? 1.411 12.102 -9.350 1.00 98.31 269 TRP A N 1
ATOM 2060 C CA . TRP A 1 269 ? 0.217 11.457 -8.828 1.00 98.31 269 TRP A CA 1
ATOM 2061 C C . TRP A 1 269 ? -1.034 12.208 -9.275 1.00 98.31 269 TRP A C 1
ATOM 2063 O O . TRP A 1 269 ? -1.274 13.345 -8.849 1.00 98.31 269 TRP A O 1
ATOM 2073 N N . GLY A 1 270 ? -1.856 11.554 -10.094 1.00 97.88 270 GLY A N 1
ATOM 2074 C CA . GLY A 1 270 ? -3.047 12.155 -10.681 1.00 97.88 270 GLY A CA 1
ATOM 2075 C C . GLY A 1 270 ? -3.931 11.164 -11.436 1.00 97.88 270 GLY A C 1
ATOM 2076 O O . GLY A 1 270 ? -3.696 9.961 -11.370 1.00 97.88 270 GLY A O 1
ATOM 2077 N N . PRO A 1 271 ? -4.972 11.644 -12.143 1.00 96.81 271 PRO A N 1
ATOM 2078 C CA . PRO A 1 271 ? -5.963 10.788 -12.804 1.00 96.81 271 PRO A CA 1
ATOM 2079 C C . PRO A 1 271 ? -5.388 9.782 -13.807 1.00 96.81 271 PRO A C 1
ATOM 2081 O O . PRO A 1 271 ? -6.007 8.747 -14.037 1.00 96.81 271 PRO A O 1
ATOM 2084 N N . ARG A 1 272 ? -4.215 10.063 -14.389 1.00 97.56 272 ARG A N 1
ATOM 2085 C CA . ARG A 1 272 ? -3.513 9.132 -15.282 1.00 97.56 272 ARG A CA 1
ATOM 2086 C C . ARG A 1 272 ? -2.873 7.950 -14.542 1.00 97.56 272 ARG A C 1
ATOM 2088 O O . ARG A 1 272 ? -2.653 6.904 -15.141 1.00 97.56 272 ARG A O 1
ATOM 2095 N N . GLY A 1 273 ? -2.594 8.104 -13.248 1.00 98.25 273 GLY A N 1
ATOM 2096 C CA . GLY A 1 273 ? -1.952 7.104 -12.403 1.00 98.25 273 GLY A CA 1
ATOM 2097 C C . GLY A 1 273 ? -0.779 7.686 -11.616 1.00 98.25 273 GLY A C 1
ATOM 2098 O O . GLY A 1 273 ? -0.924 8.692 -10.917 1.00 98.25 273 GLY A O 1
ATOM 2099 N N . PHE A 1 274 ? 0.384 7.047 -11.720 1.00 98.69 274 PHE A N 1
ATOM 2100 C CA . PHE A 1 274 ? 1.553 7.320 -10.888 1.00 98.69 274 PHE A CA 1
ATOM 2101 C C . PHE A 1 274 ? 2.854 7.297 -11.696 1.00 98.69 274 PHE A C 1
ATOM 2103 O O . PHE A 1 274 ? 3.036 6.441 -12.559 1.00 98.69 274 PHE A O 1
ATOM 2110 N N . VAL A 1 275 ? 3.790 8.183 -11.352 1.00 98.50 275 VAL A N 1
ATOM 2111 C CA . VAL A 1 275 ? 5.197 8.082 -11.761 1.00 98.50 275 VAL A CA 1
ATOM 2112 C C . VAL A 1 275 ? 6.068 8.270 -10.533 1.00 98.50 275 VAL A C 1
ATOM 2114 O O . VAL A 1 275 ? 5.926 9.261 -9.815 1.00 98.50 275 VAL A O 1
ATOM 2117 N N . GLY A 1 276 ? 7.006 7.357 -10.319 1.00 97.75 276 GLY A N 1
ATOM 2118 C CA . GLY A 1 276 ? 7.986 7.459 -9.249 1.00 97.75 276 GLY A CA 1
ATOM 2119 C C . GLY A 1 276 ? 9.369 7.055 -9.713 1.00 97.75 276 GLY A C 1
ATOM 2120 O O . GLY A 1 276 ? 9.520 6.303 -10.676 1.00 97.75 276 GLY A O 1
ATOM 2121 N N . ARG A 1 277 ? 10.382 7.545 -9.007 1.00 96.56 277 ARG A N 1
ATOM 2122 C CA . ARG A 1 277 ? 11.771 7.154 -9.229 1.00 96.56 277 ARG A CA 1
ATOM 2123 C C . ARG A 1 277 ? 12.451 6.723 -7.945 1.00 96.56 277 ARG A C 1
ATOM 2125 O O . ARG A 1 277 ? 12.072 7.154 -6.863 1.00 96.56 277 ARG A O 1
ATOM 2132 N N . VAL A 1 278 ? 13.498 5.926 -8.078 1.00 96.56 278 VAL A N 1
ATOM 2133 C CA . VAL A 1 278 ? 14.407 5.561 -6.995 1.00 96.56 278 VAL A CA 1
ATOM 2134 C C . VAL A 1 278 ? 15.827 5.473 -7.545 1.00 96.56 278 VAL A C 1
ATOM 2136 O O . VAL A 1 278 ? 16.038 5.002 -8.661 1.00 96.56 278 VAL A O 1
ATOM 2139 N N . VAL A 1 279 ? 16.811 5.939 -6.777 1.00 95.88 279 VAL A N 1
ATOM 2140 C CA . VAL A 1 279 ? 18.229 5.807 -7.137 1.00 95.88 279 VAL A CA 1
ATOM 2141 C C . VAL A 1 279 ? 18.856 4.709 -6.291 1.00 95.88 279 VAL A C 1
ATOM 2143 O O . VAL A 1 279 ? 18.859 4.794 -5.064 1.00 95.88 279 VAL A O 1
ATOM 2146 N N . VAL A 1 280 ? 19.403 3.687 -6.944 1.00 94.44 280 VAL A N 1
ATOM 2147 C CA . VAL A 1 280 ? 20.041 2.534 -6.302 1.00 94.44 280 VAL A CA 1
ATOM 2148 C C . VAL A 1 280 ? 21.372 2.232 -6.984 1.00 94.44 280 VAL A C 1
ATOM 2150 O O . VAL A 1 280 ? 21.426 2.050 -8.197 1.00 94.44 280 VAL A O 1
ATOM 2153 N N . ASP A 1 281 ? 22.461 2.202 -6.208 1.00 91.81 281 ASP A N 1
ATOM 2154 C CA . ASP A 1 281 ? 23.820 1.922 -6.712 1.00 91.81 281 ASP A CA 1
ATOM 2155 C C . ASP A 1 281 ? 24.200 2.792 -7.937 1.00 91.81 281 ASP A C 1
ATOM 2157 O O . ASP A 1 281 ? 24.688 2.313 -8.959 1.00 91.81 281 ASP A O 1
ATOM 2161 N N . GLY A 1 282 ? 23.859 4.087 -7.881 1.00 93.25 282 GLY A N 1
ATOM 2162 C CA . GLY A 1 282 ? 24.101 5.053 -8.962 1.00 93.25 282 GLY A CA 1
ATOM 2163 C C . GLY A 1 282 ? 23.225 4.892 -10.215 1.00 93.25 282 GLY A C 1
ATOM 2164 O O . GLY A 1 282 ? 23.361 5.685 -11.146 1.00 93.25 282 GLY A O 1
ATOM 2165 N N . ALA A 1 283 ? 22.328 3.903 -10.261 1.00 95.56 283 ALA A N 1
ATOM 2166 C CA . ALA A 1 283 ? 21.320 3.767 -11.306 1.00 95.56 283 ALA A CA 1
ATOM 2167 C C . ALA A 1 283 ? 20.011 4.443 -10.878 1.00 95.56 283 ALA A C 1
ATOM 2169 O O . ALA A 1 283 ? 19.509 4.201 -9.781 1.00 95.56 283 ALA A O 1
ATOM 2170 N N . GLU A 1 284 ? 19.447 5.272 -11.751 1.00 96.19 284 GLU A N 1
ATOM 2171 C CA . GLU A 1 284 ? 18.101 5.813 -11.593 1.00 96.19 284 GLU A CA 1
ATOM 2172 C C . GLU A 1 284 ? 17.105 4.841 -12.221 1.00 96.19 284 GLU A C 1
ATOM 2174 O O . GLU A 1 284 ? 17.230 4.467 -13.387 1.00 96.19 284 GLU A O 1
ATOM 2179 N N . VAL A 1 285 ? 16.125 4.424 -11.433 1.00 96.94 285 VAL A N 1
ATOM 2180 C CA . VAL A 1 285 ? 15.039 3.545 -11.849 1.00 96.94 285 VAL A CA 1
ATOM 2181 C C . VAL A 1 285 ? 13.751 4.345 -11.776 1.00 96.94 285 VAL A C 1
ATOM 2183 O O . VAL A 1 285 ? 13.454 4.925 -10.733 1.00 96.94 285 VAL A O 1
ATOM 2186 N N . VAL A 1 286 ? 12.992 4.380 -12.865 1.00 96.88 286 VAL A N 1
ATOM 2187 C CA . VAL A 1 286 ? 11.707 5.078 -12.955 1.00 96.88 286 VAL A CA 1
ATOM 2188 C C . VAL A 1 286 ? 10.620 4.055 -13.254 1.00 96.88 286 VAL A C 1
ATOM 2190 O O . VAL A 1 286 ? 10.785 3.231 -14.152 1.00 96.88 286 VAL A O 1
ATOM 2193 N N . ARG A 1 287 ? 9.512 4.123 -12.514 1.00 98.19 287 ARG A N 1
ATOM 2194 C CA . ARG A 1 287 ? 8.309 3.321 -12.740 1.00 98.19 287 ARG A CA 1
ATOM 2195 C C . ARG A 1 287 ? 7.125 4.232 -13.036 1.00 98.19 287 ARG A C 1
ATOM 2197 O O . ARG A 1 287 ? 6.791 5.094 -12.222 1.00 98.19 287 ARG A O 1
ATOM 2204 N N . ALA A 1 288 ? 6.467 3.990 -14.163 1.00 98.25 288 ALA A N 1
ATOM 2205 C CA . ALA A 1 288 ? 5.148 4.523 -14.487 1.00 98.25 288 ALA A CA 1
ATOM 2206 C C . ALA A 1 288 ? 4.088 3.453 -14.219 1.00 98.25 288 ALA A C 1
ATOM 2208 O O . ALA A 1 288 ? 4.241 2.316 -14.662 1.00 98.25 288 ALA A O 1
ATOM 2209 N N . VAL A 1 289 ? 2.999 3.822 -13.551 1.00 98.62 289 VAL A N 1
ATOM 2210 C CA . VAL A 1 289 ? 1.784 3.008 -13.454 1.00 98.62 289 VAL A CA 1
ATOM 2211 C C . VAL A 1 289 ? 0.642 3.808 -14.065 1.00 98.62 289 VAL A C 1
ATOM 2213 O O . VAL A 1 289 ? 0.168 4.768 -13.462 1.00 98.62 289 VAL A O 1
ATOM 2216 N N . GLU A 1 290 ? 0.228 3.442 -15.274 1.00 98.38 290 GLU A N 1
ATOM 2217 C CA . GLU A 1 290 ? -0.858 4.091 -16.010 1.00 98.38 290 GLU A CA 1
ATOM 2218 C C . GLU A 1 290 ? -2.174 3.339 -15.798 1.00 98.38 290 GLU A C 1
ATOM 2220 O O . GLU A 1 290 ? -2.254 2.125 -15.996 1.00 98.38 290 GLU A O 1
ATOM 2225 N N . VAL A 1 291 ? -3.224 4.070 -15.422 1.00 98.56 291 VAL A N 1
ATOM 2226 C CA . VAL A 1 291 ? -4.585 3.538 -15.311 1.00 98.56 291 VAL A CA 1
ATOM 2227 C C . VAL A 1 291 ? -5.360 3.931 -16.567 1.00 98.56 291 VAL A C 1
ATOM 2229 O O . VAL A 1 291 ? -5.733 5.090 -16.754 1.00 98.56 291 VAL A O 1
ATOM 2232 N N . GLY A 1 292 ? -5.584 2.959 -17.448 1.00 98.06 292 GLY A N 1
ATOM 2233 C CA . GLY A 1 292 ? -6.410 3.101 -18.644 1.00 98.06 292 GLY A CA 1
ATOM 2234 C C . GLY A 1 292 ? -7.861 2.681 -18.404 1.00 98.06 292 GLY A C 1
ATOM 2235 O O . GLY A 1 292 ? -8.219 2.225 -17.322 1.00 98.06 292 GLY A O 1
ATOM 2236 N N . ALA A 1 293 ? -8.694 2.796 -19.443 1.00 98.12 293 ALA A N 1
ATOM 2237 C CA . ALA A 1 293 ? -10.106 2.414 -19.359 1.00 98.12 293 ALA A CA 1
ATOM 2238 C C . ALA A 1 293 ? -10.302 0.916 -19.073 1.00 98.12 293 ALA A C 1
ATOM 2240 O O . ALA A 1 293 ? -11.116 0.544 -18.243 1.00 98.12 293 ALA A O 1
ATOM 2241 N N . GLU A 1 294 ? -9.521 0.053 -19.718 1.00 98.19 294 GLU A N 1
ATOM 2242 C CA . GLU A 1 294 ? -9.676 -1.407 -19.622 1.00 98.19 294 GLU A CA 1
ATOM 2243 C C . GLU A 1 294 ? -8.351 -2.112 -19.302 1.00 98.19 294 GLU A C 1
ATOM 2245 O O . GLU A 1 294 ? -8.171 -3.297 -19.587 1.00 98.19 294 GLU A O 1
ATOM 2250 N N . ARG A 1 295 ? -7.373 -1.377 -18.761 1.00 97.94 295 ARG A N 1
ATOM 2251 C CA . ARG A 1 295 ? -6.064 -1.928 -18.397 1.00 97.94 295 ARG A CA 1
ATOM 2252 C C . ARG A 1 295 ? -5.359 -1.094 -17.337 1.00 97.94 295 ARG A C 1
ATOM 2254 O O . ARG A 1 295 ? -5.557 0.118 -17.268 1.00 97.94 295 ARG A O 1
ATOM 2261 N N . VAL A 1 296 ? -4.462 -1.736 -16.597 1.00 98.69 296 VAL A N 1
ATOM 2262 C CA . VAL A 1 296 ? -3.405 -1.066 -15.829 1.00 98.69 296 VAL A CA 1
ATOM 2263 C C . VAL A 1 296 ? -2.063 -1.434 -16.455 1.00 98.69 296 VAL A C 1
ATOM 2265 O O . VAL A 1 296 ? -1.761 -2.617 -16.604 1.00 98.69 296 VAL A O 1
ATOM 2268 N N . GLY A 1 297 ? -1.278 -0.437 -16.854 1.00 98.25 297 GLY A N 1
ATOM 2269 C CA . GLY A 1 297 ? 0.055 -0.627 -17.428 1.00 98.25 297 GLY A CA 1
ATOM 2270 C C . GLY A 1 297 ? 1.139 -0.248 -16.428 1.00 98.25 297 GLY A C 1
ATOM 2271 O O . GLY A 1 297 ? 1.082 0.832 -15.848 1.00 98.25 297 GLY A O 1
ATOM 2272 N N . VAL A 1 298 ? 2.138 -1.106 -16.237 1.00 98.19 298 VAL A N 1
ATOM 2273 C CA . VAL A 1 298 ? 3.334 -0.820 -15.434 1.00 98.19 298 VAL A CA 1
ATOM 2274 C C . VAL A 1 298 ? 4.534 -0.794 -16.364 1.00 98.19 298 VAL A C 1
ATOM 2276 O O . VAL A 1 298 ? 4.801 -1.782 -17.039 1.00 98.19 298 VAL A O 1
ATOM 2279 N N . THR A 1 299 ? 5.246 0.327 -16.419 1.00 97.75 299 THR A N 1
ATOM 2280 C CA . THR A 1 299 ? 6.443 0.484 -17.254 1.00 97.75 299 THR A CA 1
ATOM 2281 C C . THR A 1 299 ? 7.638 0.875 -16.405 1.00 97.75 299 THR A C 1
ATOM 2283 O O . THR A 1 299 ? 7.602 1.899 -15.725 1.00 97.75 299 THR A O 1
ATOM 2286 N N . ASP A 1 300 ? 8.700 0.079 -16.488 1.00 97.69 300 ASP A N 1
ATOM 2287 C CA . ASP A 1 300 ? 9.971 0.308 -15.814 1.00 97.69 300 ASP A CA 1
ATOM 2288 C C . ASP A 1 300 ? 11.044 0.748 -16.805 1.00 97.69 300 ASP A C 1
ATOM 2290 O O . ASP A 1 300 ? 11.182 0.196 -17.901 1.00 97.69 300 ASP A O 1
ATOM 2294 N N . LEU A 1 301 ? 11.833 1.732 -16.386 1.00 96.25 301 LEU A N 1
ATOM 2295 C CA . LEU A 1 301 ? 12.937 2.307 -17.138 1.00 96.25 301 LEU A CA 1
ATOM 2296 C C . LEU A 1 301 ? 14.144 2.505 -16.227 1.00 96.25 301 LEU A C 1
ATOM 2298 O O . LEU A 1 301 ? 14.004 2.843 -15.051 1.00 96.25 301 LEU A O 1
ATOM 2302 N N . VAL A 1 302 ? 15.344 2.296 -16.772 1.00 96.25 302 VAL A N 1
ATOM 2303 C CA . VAL A 1 302 ? 16.587 2.376 -16.001 1.00 96.25 302 VAL A CA 1
ATOM 2304 C C . VAL A 1 302 ? 17.616 3.220 -16.738 1.00 96.25 302 VAL A C 1
ATOM 2306 O O . VAL A 1 302 ? 17.917 2.996 -17.911 1.00 96.25 302 VAL A O 1
ATOM 2309 N N . ARG A 1 303 ? 18.208 4.167 -16.014 1.00 94.62 303 ARG A N 1
ATOM 2310 C CA . ARG A 1 303 ? 19.322 4.992 -16.468 1.00 94.62 303 ARG A CA 1
ATOM 2311 C C . ARG A 1 303 ? 20.538 4.739 -15.584 1.00 94.62 303 ARG A C 1
ATOM 2313 O O . ARG A 1 303 ? 20.474 4.868 -14.365 1.00 94.62 303 ARG A O 1
ATOM 2320 N N . SER A 1 304 ? 21.660 4.366 -16.187 1.00 93.88 304 SER A N 1
ATOM 2321 C CA . SER A 1 304 ? 22.906 4.055 -15.480 1.00 93.88 304 SER A CA 1
ATOM 2322 C C . SER A 1 304 ? 24.110 4.474 -16.321 1.00 93.88 304 SER A C 1
ATOM 2324 O O . SER A 1 304 ? 24.077 4.387 -17.545 1.00 93.88 304 SER A O 1
ATOM 2326 N N . GLY A 1 305 ? 25.169 4.978 -15.681 1.00 87.69 305 GLY A N 1
ATOM 2327 C CA . GLY A 1 305 ? 26.396 5.374 -16.387 1.00 87.69 305 GLY A CA 1
ATOM 2328 C C . GLY A 1 305 ? 26.203 6.476 -17.441 1.00 87.69 305 GLY A C 1
ATOM 2329 O O . GLY A 1 305 ? 26.951 6.526 -18.410 1.00 87.69 305 GLY A O 1
ATOM 2330 N N . GLY A 1 306 ? 25.194 7.340 -17.278 1.00 84.44 306 GLY A N 1
ATOM 2331 C CA . GLY A 1 306 ? 24.898 8.435 -18.210 1.00 84.44 306 GLY A CA 1
ATOM 2332 C C . GLY A 1 306 ? 24.013 8.064 -19.407 1.00 84.44 306 GLY A C 1
ATOM 2333 O O . GLY A 1 306 ? 23.762 8.930 -20.241 1.00 84.44 306 GLY A O 1
ATOM 2334 N N . GLY A 1 307 ? 23.505 6.828 -19.489 1.00 90.75 307 GLY A N 1
ATOM 2335 C CA . GLY A 1 307 ? 22.625 6.381 -20.575 1.00 90.75 307 GLY A CA 1
ATOM 2336 C C . GLY A 1 307 ? 21.524 5.419 -20.125 1.00 90.75 307 GLY A C 1
ATOM 2337 O O . GLY A 1 307 ? 21.493 4.971 -18.978 1.00 90.75 307 GLY A O 1
ATOM 2338 N N . TRP A 1 308 ? 20.599 5.120 -21.036 1.00 93.31 308 TRP A N 1
ATOM 2339 C CA . TRP A 1 308 ? 19.536 4.138 -20.822 1.00 93.31 308 TRP A CA 1
ATOM 2340 C C . TRP A 1 308 ? 20.083 2.711 -20.901 1.00 93.31 308 TRP A C 1
ATOM 2342 O O . TRP A 1 308 ? 20.920 2.407 -21.751 1.00 93.31 308 TRP A O 1
ATOM 2352 N N . VAL A 1 309 ? 19.584 1.833 -20.035 1.00 94.75 309 VAL A N 1
ATOM 2353 C CA . VAL A 1 309 ? 19.887 0.396 -20.036 1.00 94.75 309 VAL A CA 1
ATOM 2354 C C . VAL A 1 309 ? 18.588 -0.401 -19.950 1.00 94.75 309 VAL A C 1
ATOM 2356 O O . VAL A 1 309 ? 17.551 0.138 -19.569 1.00 94.75 309 VAL A O 1
ATOM 2359 N N . GLU A 1 310 ? 18.639 -1.681 -20.312 1.00 95.12 310 GLU A N 1
ATOM 2360 C CA . GLU A 1 310 ? 17.471 -2.561 -20.253 1.00 95.12 310 GLU A CA 1
ATOM 2361 C C . GLU A 1 310 ? 16.937 -2.674 -18.816 1.00 95.12 310 GLU A C 1
ATOM 2363 O O . GLU A 1 310 ? 17.692 -2.951 -17.879 1.00 95.12 310 GLU A O 1
ATOM 2368 N N . ALA A 1 311 ? 15.632 -2.450 -18.643 1.00 93.81 311 ALA A N 1
ATOM 2369 C CA . ALA A 1 311 ? 14.990 -2.483 -17.334 1.00 93.81 311 ALA A CA 1
ATOM 2370 C C . ALA A 1 311 ? 14.798 -3.905 -16.786 1.00 93.81 311 ALA A C 1
ATOM 2372 O O . ALA A 1 311 ? 14.878 -4.099 -15.575 1.00 93.81 311 ALA A O 1
ATOM 2373 N N . GLY A 1 312 ? 14.587 -4.892 -17.665 1.00 94.00 312 GLY A N 1
ATOM 2374 C CA . GLY A 1 312 ? 14.267 -6.272 -17.295 1.00 94.00 312 GLY A CA 1
ATOM 2375 C C . GLY A 1 312 ? 12.867 -6.438 -16.687 1.00 94.00 312 GLY A C 1
ATOM 2376 O O . GLY A 1 312 ? 12.230 -5.475 -16.267 1.00 94.00 312 GLY A O 1
ATOM 2377 N N . ALA A 1 313 ? 12.375 -7.678 -16.640 1.00 94.50 313 ALA A N 1
ATOM 2378 C CA . ALA A 1 313 ? 11.060 -7.977 -16.069 1.00 94.50 313 ALA A CA 1
ATOM 2379 C C . ALA A 1 313 ? 11.014 -7.703 -14.553 1.00 94.50 313 ALA A C 1
ATOM 2381 O O . ALA A 1 313 ? 11.962 -8.091 -13.857 1.00 94.50 313 ALA A O 1
ATOM 2382 N N . PRO A 1 314 ? 9.936 -7.080 -14.028 1.00 91.88 314 PRO A N 1
ATOM 2383 C CA . PRO A 1 314 ? 9.795 -6.790 -12.609 1.00 91.88 314 PRO A CA 1
ATOM 2384 C C . PRO A 1 314 ? 9.806 -8.077 -11.790 1.00 91.88 314 PRO A C 1
ATOM 2386 O O . PRO A 1 314 ? 9.557 -9.175 -12.298 1.00 91.88 314 PRO A O 1
ATOM 2389 N N . MET A 1 315 ? 10.104 -7.941 -10.501 1.00 91.31 315 MET A N 1
ATOM 2390 C CA . MET A 1 315 ? 10.062 -9.093 -9.612 1.00 91.31 315 MET A CA 1
ATOM 2391 C C . MET A 1 315 ? 8.631 -9.565 -9.392 1.00 91.31 315 MET A C 1
ATOM 2393 O O . MET A 1 315 ? 7.717 -8.766 -9.205 1.00 91.31 315 MET A O 1
ATOM 2397 N N . VAL A 1 316 ? 8.462 -10.882 -9.375 1.00 81.44 316 VAL A N 1
ATOM 2398 C CA . VAL A 1 316 ? 7.254 -11.540 -8.880 1.00 81.44 316 VAL A CA 1
ATOM 2399 C C . VAL A 1 316 ? 7.588 -12.084 -7.490 1.00 81.44 316 VAL A C 1
ATOM 2401 O O . VAL A 1 316 ? 8.622 -12.742 -7.369 1.00 81.44 316 VAL A O 1
ATOM 2404 N N . PRO A 1 317 ? 6.771 -11.818 -6.453 1.00 79.19 317 PRO A N 1
ATOM 2405 C CA . PRO A 1 317 ? 7.016 -12.320 -5.102 1.00 79.19 317 PRO A CA 1
ATOM 2406 C C . PRO A 1 317 ? 7.283 -13.835 -5.065 1.00 79.19 317 PRO A C 1
ATOM 2408 O O . PRO A 1 317 ? 6.439 -14.629 -5.476 1.00 79.19 317 PRO A O 1
ATOM 2411 N N . GLU A 1 318 ? 8.455 -14.241 -4.563 1.00 79.81 318 GLU A N 1
ATOM 2412 C CA . GLU A 1 318 ? 8.866 -15.658 -4.450 1.00 79.81 318 GLU A CA 1
ATOM 2413 C C . GLU A 1 318 ? 8.547 -16.269 -3.071 1.00 79.81 318 GLU A C 1
ATOM 2415 O O . GLU A 1 318 ? 8.706 -17.473 -2.856 1.00 79.81 318 GLU A O 1
ATOM 2420 N N . VAL A 1 319 ? 8.115 -15.446 -2.113 1.00 91.81 319 VAL A N 1
ATOM 2421 C CA . VAL A 1 319 ? 7.794 -15.881 -0.749 1.00 91.81 319 VAL A CA 1
ATOM 2422 C C . VAL A 1 319 ? 6.298 -16.192 -0.610 1.00 91.81 319 VAL A C 1
ATOM 2424 O O . VAL A 1 319 ? 5.473 -15.528 -1.240 1.00 91.81 319 VAL A O 1
ATOM 2427 N N . PRO A 1 320 ? 5.905 -17.180 0.218 1.00 93.81 320 PRO A N 1
ATOM 2428 C CA . PRO A 1 320 ? 4.491 -17.464 0.428 1.00 93.81 320 PRO A CA 1
ATOM 2429 C C . PRO A 1 320 ? 3.763 -16.285 1.082 1.00 93.81 320 PRO A C 1
ATOM 2431 O O . PRO A 1 320 ? 4.322 -15.581 1.917 1.00 93.81 320 PRO A O 1
ATOM 2434 N N . PHE A 1 321 ? 2.484 -16.116 0.761 1.00 93.69 321 PHE A N 1
ATOM 2435 C CA . PHE A 1 321 ? 1.664 -15.070 1.363 1.00 93.69 321 PHE A CA 1
ATOM 2436 C C . PHE A 1 321 ? 1.536 -15.257 2.884 1.00 93.69 321 PHE A C 1
ATOM 2438 O O . PHE A 1 321 ? 1.192 -16.337 3.368 1.00 93.69 321 PHE A O 1
ATOM 2445 N N . SER A 1 322 ? 1.780 -14.196 3.644 1.00 93.69 322 SER A N 1
ATOM 2446 C CA . SER A 1 322 ? 1.660 -14.138 5.097 1.00 93.69 322 SER A CA 1
ATOM 2447 C C . SER A 1 322 ? 0.635 -13.059 5.465 1.00 93.69 322 SER A C 1
ATOM 2449 O O . SER A 1 322 ? 0.996 -11.886 5.541 1.00 93.69 322 SER A O 1
ATOM 2451 N N . PRO A 1 323 ? -0.625 -13.419 5.771 1.00 89.25 323 PRO A N 1
ATOM 2452 C CA . PRO A 1 323 ? -1.650 -12.431 6.116 1.00 89.25 323 PRO A CA 1
ATOM 2453 C C . PRO A 1 323 ? -1.421 -11.757 7.476 1.00 89.25 323 PRO A C 1
ATOM 2455 O O . PRO A 1 323 ? -2.127 -10.815 7.811 1.00 89.25 323 PRO A O 1
ATOM 2458 N N . GLY A 1 324 ? -0.501 -12.265 8.297 1.00 86.50 324 GLY A N 1
ATOM 2459 C CA . GLY A 1 324 ? -0.207 -11.705 9.607 1.00 86.50 324 GLY A CA 1
ATOM 2460 C C . GLY A 1 324 ? 0.890 -12.472 10.328 1.00 86.50 324 GLY A C 1
ATOM 2461 O O . GLY A 1 324 ? 1.322 -13.542 9.893 1.00 86.50 324 GLY A O 1
ATOM 2462 N N . TYR A 1 325 ? 1.331 -11.920 11.454 1.00 86.38 325 TYR A N 1
ATOM 2463 C CA . TYR A 1 325 ? 2.443 -12.463 12.226 1.00 86.38 325 TYR A CA 1
ATOM 2464 C C . TYR A 1 325 ? 2.256 -13.946 12.592 1.00 86.38 325 TYR A C 1
ATOM 2466 O O . TYR A 1 325 ? 1.243 -14.348 13.165 1.00 86.38 325 TYR A O 1
ATOM 2474 N N . GLY A 1 326 ? 3.254 -14.768 12.271 1.00 88.06 326 GLY A N 1
ATOM 2475 C CA . GLY A 1 326 ? 3.261 -16.211 12.503 1.00 88.06 326 GLY A CA 1
ATOM 2476 C C . GLY A 1 326 ? 2.391 -17.030 11.544 1.00 88.06 326 GLY A C 1
ATOM 2477 O O . GLY A 1 326 ? 2.398 -18.256 11.645 1.00 88.06 326 GLY A O 1
ATOM 2478 N N . LYS A 1 327 ? 1.676 -16.400 10.603 1.00 87.56 327 LYS A N 1
ATOM 2479 C CA . LYS A 1 327 ? 0.873 -17.083 9.582 1.00 87.56 327 LYS A CA 1
ATOM 2480 C C . LYS A 1 327 ? 1.588 -17.068 8.239 1.00 87.56 327 LYS A C 1
ATOM 2482 O O . LYS A 1 327 ? 2.159 -16.065 7.837 1.00 87.56 327 LYS A O 1
ATOM 2487 N N . ARG A 1 328 ? 1.527 -18.184 7.520 1.00 88.88 328 ARG A N 1
ATOM 2488 C CA . ARG A 1 328 ? 2.076 -18.306 6.170 1.00 88.88 328 ARG A CA 1
ATOM 2489 C C . ARG A 1 328 ? 1.266 -19.327 5.390 1.00 88.88 328 ARG A C 1
ATOM 2491 O O . ARG A 1 328 ? 1.014 -20.413 5.910 1.00 88.88 328 ARG A O 1
ATOM 2498 N N . ALA A 1 329 ? 0.879 -18.987 4.166 1.00 85.62 329 ALA A N 1
ATOM 2499 C CA . ALA A 1 329 ? 0.250 -19.921 3.248 1.00 85.62 329 ALA A CA 1
ATOM 2500 C C . ALA A 1 329 ? 1.178 -21.125 3.020 1.00 85.62 329 ALA A C 1
ATOM 2502 O O . ALA A 1 329 ? 2.398 -20.975 2.886 1.00 85.62 329 ALA A O 1
ATOM 2503 N N . VAL A 1 330 ? 0.601 -22.324 3.030 1.00 72.62 330 VAL A N 1
ATOM 2504 C CA . VAL A 1 330 ? 1.328 -23.539 2.656 1.00 72.62 330 VAL A CA 1
ATOM 2505 C C . VAL A 1 330 ? 1.403 -23.572 1.122 1.00 72.62 330 VAL A C 1
ATOM 2507 O O . VAL A 1 330 ? 0.391 -23.242 0.501 1.00 72.62 330 VAL A O 1
ATOM 2510 N N . PRO A 1 331 ? 2.571 -23.887 0.528 1.00 58.03 331 PRO A N 1
ATOM 2511 C CA . PRO A 1 331 ? 2.741 -23.973 -0.923 1.00 58.03 331 PRO A CA 1
ATOM 2512 C C . PRO A 1 331 ? 1.779 -24.936 -1.617 1.00 58.03 331 PRO A C 1
ATOM 2514 O O . PRO A 1 331 ? 1.411 -25.956 -0.983 1.00 58.03 331 PRO A O 1
#

Foldseek 3Di:
DVLLLLLLDPCVRRPVVQDQVNLVVLVVVLVQLLQQQDPVQFGAAAFAQALPDPDDPQQAPDPVVSHHQSRRCLLVLLLSCLQVVEPVSCVSSVDDDPSSVVSVVSNVDHDPHDDYDDDNPQQPDWAADPVLVCVVVVADPQQKDKDKDFADDFFQLVQWTWGDDQQCQWIWIDDPFKTKIFGAHDDHPPPWQQRHALQHRFMWIGGRNRTPAGQQHAAEAPVCLPSRLLSRQNLQTQHFPVSNVFQSVLVPDPNGGRHPGWHKDWRTDDSQHTWIWTAGPQKIKIWDWGRGGGMTMIMIWIDHPRGTHRRDHTHHRPAFRASHYNRGDDD

Mean predicted aligned error: 5.7 Å

Nearest PDB structures (foldseek):
  7cu9-assembly1_A  TM=2.753E-01  e=3.108E-01  Mycolicibacterium smegmatis MC2 155
  4u4h-assembly1_A  TM=2.157E-01  e=1.398E-01  Human alphaherpesvirus 1 strain 17
  7cu8-assembly1_B  TM=2.748E-01  e=9.394E-01  Mycobacterium tuberculosis H37Rv
  4jdl-assembly1_C  TM=3.100E-01  e=2.088E+00  Arabidopsis thaliana
  6ap4-assembly7_M  TM=2.106E-01  e=6.497E-01  Acinetobacter baumannii

Sequence (331 aa):
YATAFVLALPEERWAPLLPPEHFAQLERMAELMVHVTRPGGRMAQVGDNDSGRFLKLLPPRDLSTLEEDFLDPRDSVAALNGLVRRADLAAFAGEPRVETELVRGLTGRAPAGAAPGDVARAERVRVGGEEAWSFLAEAPAGLAHATEFAAPGADLRDGARLFAYPDFGLYVFRSPRLFLAVRCGRRGQIATDGHAHLDELAVELTVDGRDVIADPGTYLYTALPARRNEYRSARAHFVPRRLAERADAALSGSLFELRGAPVGECLYWGPRGFVGRVVVDGAEVVRAVEVGAERVGVTDLVRSGGGWVEAGAPMVPEVPFSPGYGKRAVP

Radius of gyration: 20.7 Å; Cα contacts (8 Å, |Δi|>4): 707; chains: 1; bounding box: 49×43×63 Å